Protein AF-B9E1R7-F1 (afdb_monomer_lite)

Organism: Clostridium kluyveri (strain NBRC 12016) (NCBI:txid583346)

Structure (mmCIF, N/CA/C/O backbone):
data_AF-B9E1R7-F1
#
_entry.id   AF-B9E1R7-F1
#
loop_
_atom_site.group_PDB
_atom_site.id
_atom_site.type_symbol
_atom_site.label_atom_id
_atom_site.label_alt_id
_atom_site.label_comp_id
_atom_site.label_asym_id
_atom_site.label_entity_id
_atom_site.label_seq_id
_atom_site.pdbx_PDB_ins_code
_atom_site.Cartn_x
_atom_site.Cartn_y
_atom_site.Cartn_z
_atom_site.occupancy
_atom_site.B_iso_or_equiv
_atom_site.auth_seq_id
_atom_site.auth_comp_id
_atom_site.auth_asym_id
_atom_site.auth_atom_id
_atom_site.pdbx_PDB_model_num
ATOM 1 N N . MET A 1 1 ? -2.400 -4.027 -23.822 1.00 70.81 1 MET A N 1
ATOM 2 C CA . MET A 1 1 ? -3.548 -3.359 -23.165 1.00 70.81 1 MET A CA 1
ATOM 3 C C . MET A 1 1 ? -4.384 -4.302 -22.297 1.00 70.81 1 MET A C 1
ATOM 5 O O . MET A 1 1 ? -4.662 -3.946 -21.162 1.00 70.81 1 MET A O 1
ATOM 9 N N . GLY A 1 2 ? -4.736 -5.512 -22.760 1.00 90.75 2 GLY A N 1
ATOM 10 C CA . GLY A 1 2 ? -5.574 -6.447 -21.981 1.00 90.75 2 GLY A CA 1
ATOM 11 C C . GLY A 1 2 ? -5.040 -6.786 -20.580 1.00 90.75 2 GLY A C 1
ATOM 12 O O . GLY A 1 2 ? -5.767 -6.651 -19.603 1.00 90.75 2 GLY A O 1
ATOM 13 N N . TYR A 1 3 ? -3.752 -7.129 -20.450 1.00 94.31 3 TYR A N 1
ATOM 14 C CA . TYR A 1 3 ? -3.158 -7.439 -19.139 1.00 94.31 3 TYR A CA 1
ATOM 15 C C . TYR A 1 3 ? -3.104 -6.243 -18.187 1.00 94.31 3 TYR A C 1
ATOM 17 O O . TYR A 1 3 ? -3.213 -6.435 -16.984 1.00 94.31 3 TYR A O 1
ATOM 25 N N . PHE A 1 4 ? -2.975 -5.020 -18.708 1.00 95.06 4 PHE A N 1
ATOM 26 C CA . PH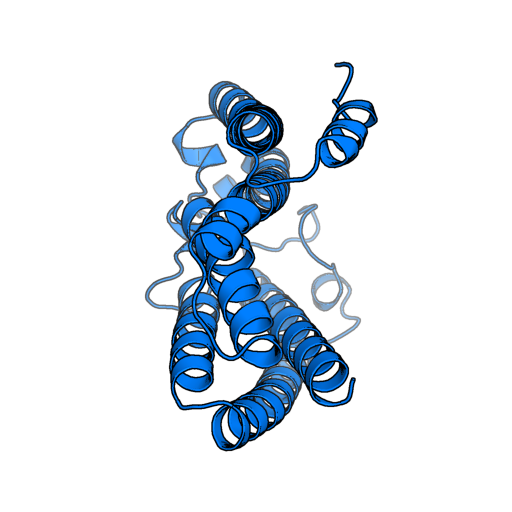E A 1 4 ? -3.046 -3.794 -17.910 1.00 95.06 4 PHE A CA 1
ATOM 27 C C . PHE A 1 4 ? -4.422 -3.622 -17.271 1.00 95.06 4 PHE A C 1
ATOM 29 O O . PHE A 1 4 ? -4.521 -3.482 -16.053 1.00 95.06 4 PHE A O 1
ATOM 36 N N . ILE A 1 5 ? -5.481 -3.734 -18.072 1.00 96.69 5 ILE A N 1
ATOM 37 C CA . ILE A 1 5 ? -6.859 -3.624 -17.583 1.00 96.69 5 ILE A CA 1
ATOM 38 C C . ILE A 1 5 ? -7.151 -4.731 -16.564 1.00 96.69 5 ILE A C 1
ATOM 40 O O . ILE A 1 5 ? -7.686 -4.451 -15.496 1.00 96.69 5 ILE A O 1
ATOM 44 N N . LEU A 1 6 ? -6.736 -5.970 -16.840 1.00 96.31 6 LEU A N 1
ATOM 45 C CA . LEU A 1 6 ? -6.903 -7.079 -15.898 1.00 96.31 6 LEU A CA 1
ATOM 46 C C . LEU A 1 6 ? -6.142 -6.851 -14.588 1.00 96.31 6 LEU A C 1
ATOM 48 O O . LEU A 1 6 ? -6.702 -7.090 -13.522 1.00 96.31 6 LEU A O 1
ATOM 52 N N . SER A 1 7 ? -4.900 -6.355 -14.640 1.00 94.81 7 SER A N 1
ATOM 53 C CA . SER A 1 7 ? -4.150 -6.026 -13.422 1.00 94.81 7 SER A CA 1
ATOM 54 C C . SER A 1 7 ? -4.812 -4.907 -12.620 1.00 94.81 7 SER A C 1
ATOM 56 O O . SER A 1 7 ? -4.878 -5.000 -11.399 1.00 94.81 7 SER A O 1
ATOM 58 N N . LEU A 1 8 ? -5.366 -3.895 -13.294 1.00 95.50 8 LEU A N 1
ATOM 59 C CA . LEU A 1 8 ? -6.091 -2.808 -12.643 1.00 95.50 8 LEU A CA 1
ATOM 60 C C . LEU A 1 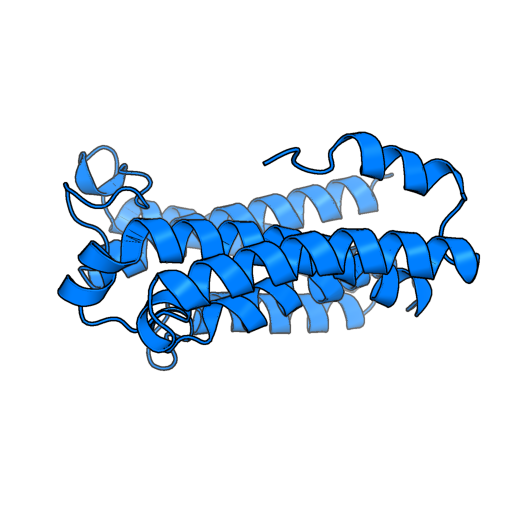8 ? -7.356 -3.328 -11.951 1.00 95.50 8 LEU A C 1
ATOM 62 O O . LEU A 1 8 ? -7.562 -3.047 -10.774 1.00 95.50 8 LEU A O 1
ATOM 66 N N . ILE A 1 9 ? -8.161 -4.132 -12.653 1.00 96.25 9 ILE A N 1
ATOM 67 C CA . ILE A 1 9 ? -9.365 -4.762 -12.096 1.00 96.25 9 ILE A CA 1
ATOM 68 C C . ILE A 1 9 ? -9.002 -5.619 -10.880 1.00 96.25 9 ILE A C 1
ATOM 70 O O . ILE A 1 9 ? -9.623 -5.470 -9.831 1.00 96.25 9 ILE A O 1
ATOM 74 N N . ALA A 1 10 ? -7.979 -6.473 -10.986 1.00 94.62 10 ALA A N 1
ATOM 75 C CA . ALA A 1 10 ? -7.540 -7.315 -9.877 1.00 94.62 10 ALA A CA 1
ATOM 76 C C . ALA A 1 10 ? -7.146 -6.481 -8.650 1.00 94.62 10 ALA A C 1
ATOM 78 O O . ALA A 1 10 ? -7.631 -6.743 -7.553 1.00 94.62 10 ALA A O 1
ATOM 79 N N . ILE A 1 11 ? -6.314 -5.450 -8.832 1.00 93.19 11 ILE A N 1
ATOM 80 C CA . ILE A 1 11 ? -5.854 -4.592 -7.733 1.00 93.19 11 ILE A CA 1
ATOM 81 C C . ILE A 1 11 ? -7.033 -3.856 -7.088 1.00 93.19 11 ILE A C 1
ATOM 83 O O . ILE A 1 11 ? -7.136 -3.852 -5.866 1.00 93.19 11 ILE A O 1
ATOM 87 N N . VAL A 1 12 ? -7.953 -3.287 -7.875 1.00 95.38 12 VAL A N 1
ATOM 88 C CA . VAL A 1 12 ? -9.133 -2.587 -7.340 1.00 95.38 12 VAL A CA 1
ATOM 89 C C . VAL A 1 12 ? -10.028 -3.534 -6.538 1.00 95.38 12 VAL A C 1
ATOM 91 O O . VAL A 1 12 ? -10.431 -3.187 -5.430 1.00 95.38 12 VAL A O 1
ATOM 94 N N . LEU A 1 13 ? -10.299 -4.741 -7.049 1.00 95.69 13 LEU A N 1
ATOM 95 C CA . LEU A 1 13 ? -11.095 -5.750 -6.340 1.00 95.69 13 LEU A CA 1
ATOM 96 C C . LEU A 1 13 ? -10.439 -6.161 -5.015 1.00 95.69 13 LEU A C 1
ATOM 98 O O . LEU A 1 13 ? -11.105 -6.194 -3.982 1.00 95.69 13 LEU A O 1
ATOM 102 N N . LEU A 1 14 ? -9.130 -6.427 -5.025 1.00 93.06 14 LEU A N 1
ATOM 103 C CA . LEU A 1 14 ? -8.384 -6.835 -3.832 1.00 93.06 14 LEU A CA 1
ATOM 104 C C . LEU A 1 14 ? -8.285 -5.705 -2.795 1.00 93.06 14 LEU A C 1
ATOM 106 O O . LEU A 1 14 ? -8.411 -5.961 -1.597 1.00 93.06 14 LEU A O 1
ATOM 110 N N . GLN A 1 15 ? -8.122 -4.455 -3.230 1.00 92.56 15 GLN A N 1
ATOM 111 C CA . GLN A 1 15 ? -8.108 -3.287 -2.344 1.00 92.56 15 GLN A CA 1
ATOM 112 C C . GLN A 1 15 ? -9.486 -3.032 -1.726 1.00 92.56 15 GLN A C 1
ATOM 114 O O . GLN A 1 15 ? -9.605 -2.876 -0.512 1.00 92.56 15 GLN A O 1
ATOM 119 N N . ALA A 1 16 ? -10.546 -3.082 -2.534 1.00 94.25 16 ALA A N 1
ATOM 120 C CA . ALA A 1 16 ? -11.914 -2.967 -2.041 1.00 94.25 16 ALA A CA 1
ATOM 121 C C . ALA A 1 16 ? -12.252 -4.091 -1.046 1.00 94.25 16 ALA A C 1
ATOM 123 O O . ALA A 1 16 ? -12.809 -3.822 0.015 1.00 94.25 16 ALA A O 1
ATOM 124 N N . SER A 1 17 ? -11.842 -5.329 -1.338 1.00 93.69 17 SER A N 1
ATOM 125 C CA . SER A 1 17 ? -11.931 -6.449 -0.397 1.00 93.69 17 SER A CA 1
ATOM 126 C C . SER A 1 17 ? -11.230 -6.140 0.926 1.00 93.69 17 SER A C 1
ATOM 128 O O . SER A 1 17 ? -11.824 -6.302 1.988 1.00 93.69 17 SER A O 1
ATOM 130 N N . SER A 1 18 ? -9.973 -5.695 0.868 1.00 91.00 18 SER A N 1
ATOM 131 C CA . SER A 1 18 ? -9.159 -5.405 2.056 1.00 91.00 18 SER A CA 1
ATOM 132 C C . SER A 1 18 ? -9.814 -4.353 2.948 1.00 91.00 18 SER A C 1
ATOM 134 O O . SER A 1 18 ? -9.867 -4.536 4.163 1.00 91.00 18 SER A O 1
ATOM 136 N N . ASN A 1 19 ? -10.388 -3.307 2.350 1.00 91.69 19 ASN A N 1
ATOM 137 C CA . ASN A 1 19 ? -11.117 -2.269 3.078 1.00 91.69 19 ASN A CA 1
ATOM 138 C C . ASN A 1 19 ? -12.395 -2.812 3.734 1.00 91.69 19 ASN A C 1
ATOM 140 O O . ASN A 1 19 ? -12.600 -2.592 4.922 1.00 91.69 19 ASN A O 1
ATOM 144 N N . LEU A 1 20 ? -13.224 -3.581 3.013 1.00 92.88 20 LEU A N 1
ATOM 145 C CA . LEU A 1 20 ? -14.448 -4.159 3.591 1.00 92.88 20 LEU A CA 1
ATOM 146 C C . LEU A 1 20 ? -14.147 -5.150 4.724 1.00 92.88 20 LEU A C 1
ATOM 148 O O . LEU A 1 20 ? -14.833 -5.159 5.745 1.00 92.88 20 LEU A O 1
ATOM 152 N N . LEU A 1 21 ? -13.129 -5.996 4.560 1.00 91.44 21 LEU A N 1
ATOM 153 C CA . LEU A 1 21 ? -12.721 -6.939 5.602 1.00 91.44 21 LEU A CA 1
ATOM 154 C C . LEU A 1 21 ? -12.149 -6.206 6.823 1.00 91.44 21 LEU A C 1
ATOM 156 O O . LEU A 1 21 ? -12.472 -6.580 7.950 1.00 91.44 21 LEU A O 1
ATOM 160 N N . SER A 1 22 ? -11.381 -5.134 6.605 1.00 89.88 22 SER A N 1
ATOM 161 C CA . SER A 1 22 ? -10.866 -4.289 7.689 1.00 89.88 22 SER A CA 1
ATOM 162 C C . SER A 1 22 ? -11.998 -3.601 8.453 1.00 89.88 22 SER A C 1
ATOM 164 O O . SER A 1 22 ? -12.019 -3.693 9.674 1.00 89.88 22 SER A O 1
ATOM 166 N N . ASP A 1 23 ? -12.991 -3.023 7.766 1.00 90.00 23 ASP A N 1
ATOM 167 C CA . ASP A 1 23 ? -14.184 -2.425 8.391 1.00 90.00 23 ASP A CA 1
ATOM 168 C C . ASP A 1 23 ? -14.952 -3.440 9.251 1.00 90.00 23 ASP A C 1
ATOM 170 O O . ASP A 1 23 ? -15.395 -3.146 10.365 1.00 90.00 23 ASP A O 1
ATOM 174 N N . HIS A 1 24 ? -15.127 -4.663 8.738 1.00 90.94 24 HIS A N 1
ATOM 175 C CA . HIS A 1 24 ? -15.754 -5.742 9.496 1.00 90.94 24 HIS A CA 1
ATOM 176 C C . HIS A 1 24 ? -14.965 -6.068 10.773 1.00 90.94 24 HIS A C 1
ATOM 178 O O . HIS A 1 24 ? -15.562 -6.211 11.846 1.00 90.94 24 HIS A O 1
ATOM 184 N N . ASP A 1 25 ? -13.646 -6.212 10.659 1.00 88.69 25 ASP A N 1
ATOM 185 C CA . ASP A 1 25 ? -12.780 -6.588 11.772 1.00 88.69 25 ASP A CA 1
ATOM 186 C C . ASP A 1 25 ? -12.654 -5.462 12.803 1.00 88.69 25 ASP A C 1
ATOM 188 O O . ASP A 1 25 ? -12.745 -5.734 14.001 1.00 88.69 25 ASP A O 1
ATOM 192 N N . ASP A 1 26 ? -12.516 -4.210 12.369 1.00 87.06 26 ASP A N 1
ATOM 193 C CA . ASP A 1 26 ? -12.468 -3.031 13.237 1.00 87.06 26 ASP A CA 1
ATOM 194 C C . ASP A 1 26 ? -13.784 -2.875 14.021 1.00 87.06 26 ASP A C 1
ATOM 196 O O . ASP A 1 26 ? -13.753 -2.639 15.233 1.00 87.06 26 ASP A O 1
ATOM 200 N N . PHE A 1 27 ? -14.940 -3.121 13.388 1.00 88.62 27 PHE A N 1
ATOM 201 C CA . PHE A 1 27 ? -16.232 -3.174 14.082 1.00 88.62 27 PHE A CA 1
ATOM 202 C C . PHE A 1 27 ? -16.297 -4.328 15.094 1.00 88.62 27 PHE A C 1
ATOM 204 O O . PHE A 1 27 ? -16.680 -4.132 16.248 1.00 88.62 27 PHE A O 1
ATOM 211 N N . LYS A 1 28 ? -15.905 -5.544 14.692 1.00 87.88 28 LYS A N 1
ATOM 212 C CA . LYS A 1 28 ? -15.957 -6.739 15.554 1.00 87.88 28 LYS A CA 1
ATOM 213 C C . LYS A 1 28 ? -15.011 -6.641 16.753 1.00 87.88 28 LYS A C 1
ATOM 215 O O . LYS A 1 28 ? -15.318 -7.182 17.815 1.00 87.88 28 LYS A O 1
ATOM 220 N N . ASN A 1 29 ? -13.867 -5.984 16.586 1.00 83.69 29 ASN A N 1
ATOM 221 C CA . ASN A 1 29 ? -12.879 -5.776 17.642 1.00 83.69 29 ASN A CA 1
ATOM 222 C C . ASN A 1 29 ? -13.168 -4.527 18.497 1.00 83.69 29 ASN A C 1
ATOM 224 O O . ASN A 1 29 ? -12.422 -4.274 19.438 1.00 83.69 29 ASN A O 1
ATOM 228 N N . GLY A 1 30 ? -14.239 -3.774 18.212 1.00 82.81 30 GLY A N 1
ATOM 229 C CA . GLY A 1 30 ? -14.633 -2.592 18.986 1.00 82.81 30 GLY A CA 1
ATOM 230 C C . GLY A 1 30 ? -13.716 -1.380 18.796 1.00 82.81 30 GLY A C 1
ATOM 231 O O . GLY A 1 30 ? -13.722 -0.481 19.634 1.00 82.81 30 GLY A O 1
ATOM 232 N N . VAL A 1 31 ? -12.927 -1.366 17.718 1.00 81.75 31 VAL A N 1
ATOM 233 C CA . VAL A 1 31 ? -12.077 -0.232 17.329 1.00 81.75 31 VAL A CA 1
ATOM 234 C C . VAL A 1 31 ? -12.948 0.878 16.748 1.00 81.75 31 VAL A C 1
ATOM 236 O O . VAL A 1 31 ? -12.852 2.036 17.155 1.00 81.75 31 VAL A O 1
ATOM 239 N N . ASP A 1 32 ? -13.875 0.503 15.867 1.00 82.00 32 ASP A N 1
ATOM 240 C CA . ASP A 1 32 ? -14.827 1.435 15.281 1.00 82.00 32 ASP A CA 1
ATOM 241 C C . ASP A 1 32 ? -15.994 1.726 16.226 1.00 82.00 32 ASP A C 1
ATOM 243 O O . ASP A 1 32 ? -16.739 0.839 16.648 1.00 82.00 32 ASP A O 1
ATOM 247 N N . THR A 1 33 ? -16.188 3.008 16.534 1.00 77.50 33 THR A N 1
ATOM 248 C CA . THR A 1 33 ? -17.257 3.499 17.411 1.00 77.50 33 THR A CA 1
ATOM 249 C C . THR A 1 33 ? -17.971 4.673 16.751 1.00 77.50 33 THR A C 1
ATOM 251 O O . 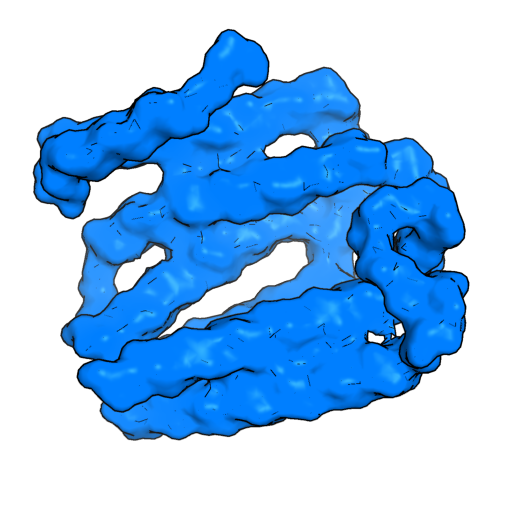THR A 1 33 ? -17.445 5.295 15.839 1.00 77.50 33 THR A O 1
ATOM 254 N N . LYS A 1 34 ? -19.166 5.054 17.225 1.00 73.69 34 LYS A N 1
ATOM 255 C CA . LYS A 1 34 ? -19.905 6.211 16.664 1.00 73.69 34 LYS A CA 1
ATOM 256 C C . LYS A 1 34 ? -19.115 7.530 16.666 1.00 73.69 34 LYS A C 1
ATOM 258 O O . LYS A 1 34 ? -19.476 8.441 15.931 1.00 73.69 34 LYS A O 1
ATOM 263 N N . ASN A 1 35 ? -18.077 7.618 17.497 1.00 71.44 35 ASN A N 1
ATOM 264 C CA . ASN A 1 35 ? -17.233 8.796 17.642 1.00 71.44 35 ASN A CA 1
ATOM 265 C C . ASN A 1 35 ? -15.880 8.655 16.920 1.00 71.44 35 ASN A C 1
ATOM 267 O O . ASN A 1 35 ? -15.121 9.622 16.917 1.00 71.44 35 ASN A O 1
ATOM 271 N N . SER A 1 36 ? -15.544 7.485 16.354 1.00 71.25 36 SER A N 1
ATOM 272 C CA . SER A 1 36 ? -14.305 7.327 15.586 1.00 71.25 36 SER A CA 1
ATOM 273 C C . SER A 1 36 ? -14.430 8.030 14.233 1.00 71.25 36 SER A C 1
ATOM 275 O O . SER A 1 36 ? -15.462 7.952 13.566 1.00 71.25 36 SER A O 1
ATOM 277 N N . TYR A 1 37 ? -13.373 8.733 13.823 1.00 70.94 37 TYR A N 1
ATOM 278 C CA . TYR A 1 37 ? -13.342 9.440 12.539 1.00 70.94 37 TYR A CA 1
ATOM 279 C C . TYR A 1 37 ? -12.895 8.542 11.377 1.00 70.94 37 TYR A C 1
ATOM 281 O O . TYR A 1 37 ? -13.169 8.863 10.224 1.00 70.94 37 TYR A O 1
ATOM 289 N N . GLY A 1 38 ? -12.206 7.434 11.671 1.00 63.72 38 GLY A N 1
ATOM 290 C CA . GLY A 1 38 ? -11.651 6.512 10.677 1.00 63.72 38 GLY A CA 1
ATOM 291 C C . GLY A 1 38 ? -12.627 5.486 10.089 1.00 63.72 38 GLY A C 1
ATOM 292 O O . GLY A 1 38 ? -12.287 4.860 9.090 1.00 63.72 38 GLY A O 1
ATOM 293 N N . SER A 1 39 ? -13.826 5.321 10.658 1.00 71.88 39 SER A N 1
ATOM 294 C CA . SER A 1 39 ? -14.799 4.336 10.168 1.00 71.88 39 SER A CA 1
ATOM 295 C C . SER A 1 39 ? -15.453 4.793 8.863 1.00 71.88 39 SER A C 1
ATOM 297 O O . SER A 1 39 ? -15.867 5.950 8.747 1.00 71.88 39 SER A O 1
ATOM 299 N N . SER A 1 40 ? -15.705 3.869 7.925 1.00 77.19 40 SER A N 1
ATOM 300 C CA . SER A 1 40 ? -16.619 4.132 6.797 1.00 77.19 40 SER A CA 1
ATOM 301 C C . SER A 1 40 ? -18.029 4.518 7.269 1.00 77.19 40 SER A C 1
ATOM 303 O O . SER A 1 40 ? -18.824 5.104 6.528 1.00 77.19 40 SER A O 1
ATOM 305 N N . GLY A 1 41 ? -18.368 4.172 8.516 1.00 79.88 41 GLY A N 1
ATOM 306 C CA . GLY A 1 41 ? -19.655 4.436 9.139 1.00 79.88 41 GLY A CA 1
ATOM 307 C C . GLY A 1 41 ? -20.786 3.569 8.589 1.00 79.88 41 GLY A C 1
ATOM 308 O O . GLY A 1 41 ? -21.904 3.669 9.087 1.00 79.88 41 GLY A O 1
ATOM 309 N N . VAL A 1 42 ? -20.533 2.704 7.601 1.00 87.25 42 VAL A N 1
ATOM 310 C CA . VAL A 1 42 ? -21.564 1.897 6.930 1.00 87.25 42 VAL A CA 1
ATOM 311 C C . VAL A 1 42 ? -22.202 0.896 7.897 1.00 87.25 42 VAL A C 1
ATOM 313 O O . VAL A 1 42 ? -23.429 0.776 7.938 1.00 87.25 42 VAL A O 1
ATOM 316 N N . ILE A 1 43 ? -21.384 0.224 8.714 1.00 87.31 43 ILE A N 1
ATOM 317 C CA . ILE A 1 43 ? -21.866 -0.718 9.736 1.00 87.31 43 ILE A CA 1
ATOM 318 C C . ILE A 1 43 ? -22.469 0.046 10.924 1.00 87.31 43 ILE A C 1
ATOM 320 O O . ILE A 1 43 ? -23.568 -0.272 11.370 1.00 87.31 43 ILE A O 1
ATOM 324 N N . LEU A 1 44 ? -21.798 1.101 11.403 1.00 85.94 44 LEU A N 1
ATOM 325 C CA . LEU A 1 44 ? -22.238 1.891 12.564 1.00 85.94 44 LEU A CA 1
ATOM 326 C C . LEU A 1 44 ? -23.577 2.614 12.344 1.00 85.94 44 LEU A C 1
ATOM 328 O O . LEU A 1 44 ? -24.340 2.804 13.293 1.00 85.94 44 LEU A O 1
ATOM 332 N N . LYS A 1 45 ? -23.873 3.012 11.100 1.00 86.81 45 LYS A N 1
ATOM 333 C CA . LYS A 1 45 ? -25.140 3.641 10.690 1.00 86.81 45 LYS A CA 1
ATOM 334 C C . LYS A 1 45 ? -26.222 2.622 10.309 1.00 86.81 45 LYS A C 1
ATOM 336 O O . LYS A 1 45 ? -27.275 3.028 9.831 1.00 86.81 45 LYS A O 1
ATOM 341 N N . ASN A 1 46 ? -25.982 1.321 10.505 1.00 86.62 46 ASN A N 1
ATOM 342 C CA . ASN A 1 46 ? -26.888 0.229 10.126 1.00 86.62 46 ASN A CA 1
ATOM 343 C C . ASN A 1 46 ? -27.287 0.218 8.633 1.00 86.62 46 ASN A C 1
ATOM 345 O O . ASN A 1 46 ? -28.330 -0.331 8.284 1.00 86.62 46 ASN A O 1
ATOM 349 N N . LEU A 1 47 ? -26.465 0.786 7.739 1.00 90.38 47 LEU A N 1
ATOM 350 C CA . LEU A 1 47 ? -26.720 0.755 6.291 1.00 90.38 47 LEU A CA 1
ATOM 351 C C . LEU A 1 47 ? -26.481 -0.649 5.722 1.00 90.38 47 LEU A C 1
ATOM 353 O O . LEU A 1 47 ? -27.240 -1.130 4.882 1.00 90.38 47 LEU A O 1
ATOM 357 N N . LEU A 1 48 ? -25.444 -1.331 6.215 1.00 91.81 48 LEU A N 1
ATOM 358 C CA . LEU A 1 48 ? -25.196 -2.750 5.972 1.00 91.81 48 LEU A CA 1
ATOM 359 C C . LEU A 1 48 ? -24.845 -3.447 7.283 1.00 91.81 48 LEU A C 1
ATOM 361 O O . LEU A 1 48 ? -24.218 -2.875 8.170 1.00 91.81 48 LEU A O 1
ATOM 365 N N . THR A 1 49 ? -25.217 -4.721 7.394 1.00 93.06 49 THR A N 1
ATOM 366 C CA . THR A 1 49 ? -24.791 -5.541 8.529 1.00 93.06 49 THR A CA 1
ATOM 367 C C . THR A 1 49 ? -23.325 -5.937 8.372 1.00 93.06 49 THR A C 1
ATOM 369 O O . THR A 1 49 ? -22.856 -6.179 7.261 1.00 93.06 49 THR A O 1
ATOM 372 N N . SER A 1 50 ? -22.619 -6.099 9.493 1.00 92.00 50 SER A N 1
ATOM 373 C CA . SER A 1 50 ? -21.237 -6.601 9.529 1.00 92.00 50 SER A CA 1
ATOM 374 C C . SER A 1 50 ? -21.067 -7.896 8.704 1.00 92.00 50 SER A C 1
ATOM 376 O O . SER A 1 50 ? -20.156 -7.999 7.886 1.00 92.00 50 SER A O 1
ATOM 378 N N . LYS A 1 51 ? -22.035 -8.826 8.774 1.00 93.56 51 LYS A N 1
ATOM 379 C CA . LYS A 1 51 ? -22.061 -10.046 7.940 1.00 93.56 51 LYS A CA 1
ATOM 380 C C . LYS A 1 51 ? -22.100 -9.762 6.430 1.00 93.56 51 LYS A C 1
ATOM 382 O O . LYS A 1 51 ? -21.431 -10.458 5.674 1.00 93.56 51 LYS A O 1
ATOM 387 N N . LYS A 1 52 ? -22.881 -8.768 5.983 1.00 95.12 52 LYS A N 1
ATOM 388 C CA . LYS A 1 52 ? -22.966 -8.380 4.562 1.00 95.12 52 LYS A CA 1
ATOM 389 C C . LYS A 1 52 ? -21.665 -7.742 4.081 1.00 95.12 52 LYS A C 1
ATOM 391 O O . LYS A 1 52 ? -21.220 -8.061 2.985 1.00 95.12 52 LYS A O 1
ATOM 396 N N . VAL A 1 53 ? -21.053 -6.890 4.904 1.00 94.81 53 VAL A N 1
ATOM 397 C CA . VAL A 1 53 ? -19.752 -6.271 4.603 1.00 94.81 53 VAL A CA 1
ATOM 398 C C . VAL A 1 53 ? -18.665 -7.341 4.470 1.00 94.81 53 VAL A C 1
ATOM 400 O O . VAL A 1 53 ? -17.957 -7.366 3.468 1.00 94.81 53 VAL A O 1
ATOM 403 N N . TYR A 1 54 ? -18.610 -8.293 5.405 1.00 93.75 54 TYR A N 1
ATOM 404 C CA . TYR A 1 54 ? -17.686 -9.428 5.343 1.00 93.75 54 TYR A CA 1
ATOM 405 C C . TYR A 1 54 ? -17.891 -10.295 4.096 1.00 93.75 54 TYR A C 1
ATOM 407 O O . TYR A 1 54 ? -16.934 -10.598 3.386 1.00 93.75 54 TYR A O 1
ATOM 415 N N . ALA A 1 55 ? -19.142 -10.660 3.796 1.00 96.00 55 ALA A N 1
ATOM 416 C CA . ALA A 1 55 ? -19.469 -11.435 2.602 1.00 96.00 55 ALA A CA 1
ATOM 417 C C . ALA A 1 55 ? -19.083 -10.689 1.314 1.00 96.00 55 ALA A C 1
ATOM 419 O O . ALA A 1 55 ? -18.502 -11.292 0.417 1.00 96.00 55 ALA A O 1
ATOM 420 N N . GLY A 1 56 ? -19.345 -9.379 1.240 1.00 96.19 56 GLY A N 1
ATOM 421 C CA . GLY A 1 56 ? -18.912 -8.530 0.129 1.00 96.19 56 GLY A CA 1
ATOM 422 C C . GLY A 1 56 ? -17.392 -8.514 -0.025 1.00 96.19 56 GLY A C 1
ATOM 423 O O . GLY A 1 56 ? -16.892 -8.717 -1.128 1.00 96.19 56 GLY A O 1
ATOM 424 N N . GLY A 1 57 ? -16.660 -8.370 1.083 1.00 94.25 57 GLY A N 1
ATOM 425 C CA . GLY A 1 57 ? -15.202 -8.483 1.109 1.00 94.25 57 GLY A CA 1
ATOM 426 C C . GLY A 1 57 ? -14.715 -9.817 0.542 1.00 94.25 57 GLY A C 1
ATOM 427 O O . GLY A 1 57 ? -13.917 -9.828 -0.389 1.00 94.25 57 GLY A O 1
ATOM 428 N N . LEU A 1 58 ? -15.260 -10.945 1.012 1.00 94.62 58 LEU A N 1
ATOM 429 C CA . LEU A 1 58 ? -14.903 -12.276 0.504 1.00 94.62 58 LEU A CA 1
ATOM 430 C C . LEU A 1 58 ? -15.228 -12.467 -0.983 1.00 94.62 58 LEU A C 1
ATOM 432 O O . LEU A 1 58 ? -14.427 -13.055 -1.706 1.00 94.62 58 LEU A O 1
ATOM 436 N N . ILE A 1 59 ? -16.371 -11.968 -1.460 1.00 97.00 59 ILE A N 1
ATOM 437 C CA . ILE A 1 59 ? -16.732 -12.043 -2.883 1.00 97.00 59 ILE A CA 1
ATOM 438 C C . ILE A 1 59 ? -15.705 -11.281 -3.727 1.00 97.00 59 ILE A C 1
ATOM 440 O O . ILE A 1 59 ? -15.202 -11.818 -4.713 1.00 97.00 59 ILE A O 1
ATOM 444 N N . LEU A 1 60 ? -15.353 -10.056 -3.327 1.00 96.50 60 LEU A N 1
ATOM 445 C CA . LEU A 1 60 ? -14.352 -9.253 -4.030 1.00 96.50 60 LEU A CA 1
ATOM 446 C C . LEU A 1 60 ? -12.960 -9.894 -3.973 1.00 96.50 60 LEU A C 1
ATOM 448 O O . LEU A 1 60 ? -12.255 -9.883 -4.983 1.00 96.50 60 LEU A O 1
ATOM 452 N N . LEU A 1 61 ? -12.590 -10.506 -2.842 1.00 94.06 61 LEU A N 1
ATOM 453 C CA . LEU A 1 61 ? -11.349 -11.266 -2.701 1.00 94.06 61 LEU A CA 1
ATOM 454 C C . LEU A 1 61 ? -11.292 -12.410 -3.712 1.00 94.06 61 LEU A C 1
ATOM 456 O O . LEU A 1 61 ? -10.303 -12.548 -4.424 1.00 94.06 61 LEU A O 1
ATOM 460 N N . ILE A 1 62 ? -12.358 -13.210 -3.791 1.00 95.06 62 ILE A N 1
ATOM 461 C CA . ILE A 1 62 ? -12.455 -14.361 -4.693 1.00 95.06 62 ILE A CA 1
ATOM 462 C C . ILE A 1 62 ? -12.375 -13.901 -6.152 1.00 95.06 62 ILE A C 1
ATOM 464 O O . ILE A 1 62 ? -11.595 -14.455 -6.924 1.00 95.06 62 ILE A O 1
ATOM 468 N N . LEU A 1 63 ? -13.124 -12.861 -6.532 1.00 96.81 63 LEU A N 1
ATOM 469 C CA . LEU A 1 63 ? -13.083 -12.310 -7.889 1.00 96.81 63 LEU A CA 1
ATOM 470 C C . LEU A 1 63 ? -11.690 -11.768 -8.240 1.00 96.81 63 LEU A C 1
ATOM 472 O O . LEU A 1 63 ? -11.154 -12.088 -9.301 1.00 96.81 63 LEU A O 1
ATOM 476 N N . GLY A 1 64 ? -11.076 -10.996 -7.340 1.00 95.25 64 GLY A N 1
ATOM 477 C CA . GLY A 1 64 ? -9.716 -10.487 -7.513 1.00 95.25 64 GLY A CA 1
ATOM 478 C C . GLY A 1 64 ? -8.685 -11.614 -7.620 1.00 95.25 64 GLY A C 1
ATOM 479 O O . GLY A 1 64 ? -7.817 -11.574 -8.493 1.00 95.25 64 GLY A O 1
ATOM 480 N N . ALA A 1 65 ? -8.821 -12.656 -6.798 1.00 93.81 65 ALA A N 1
ATOM 481 C CA . ALA A 1 65 ? -7.970 -13.840 -6.825 1.00 93.81 65 ALA A CA 1
ATOM 482 C C . ALA A 1 65 ? -8.117 -14.624 -8.134 1.00 93.81 65 ALA A C 1
ATOM 484 O O . ALA A 1 65 ? -7.105 -15.023 -8.701 1.00 93.81 65 ALA A O 1
ATOM 485 N N . PHE A 1 66 ? -9.330 -14.788 -8.672 1.00 96.25 66 PHE A N 1
ATOM 486 C CA . PHE A 1 66 ? -9.531 -15.424 -9.978 1.00 96.25 66 PHE A CA 1
ATOM 487 C C . PHE A 1 66 ? -8.794 -14.682 -11.096 1.00 96.25 66 PHE A C 1
ATOM 489 O O . PHE A 1 66 ? -8.093 -15.309 -11.895 1.00 96.25 66 PHE A O 1
ATOM 496 N N . VAL A 1 67 ? -8.888 -13.348 -11.127 1.00 96.06 67 VAL A N 1
ATOM 497 C CA . VAL A 1 67 ? -8.143 -12.538 -12.103 1.00 96.06 67 VAL A CA 1
ATOM 498 C C . VAL A 1 67 ? -6.633 -12.658 -11.868 1.00 96.06 67 VAL A C 1
ATOM 500 O O . VAL A 1 67 ? -5.877 -12.821 -12.825 1.00 96.06 67 VAL A O 1
ATOM 503 N N . GLY A 1 68 ? -6.181 -12.645 -10.612 1.00 94.75 68 GLY A N 1
ATOM 504 C CA . GLY A 1 68 ? -4.774 -12.827 -10.244 1.00 94.75 68 GLY A CA 1
ATOM 505 C C . GLY A 1 68 ? -4.203 -14.191 -10.653 1.00 94.75 68 GLY A C 1
ATOM 506 O O . GLY A 1 68 ? -3.107 -14.257 -11.208 1.00 94.75 68 GLY A O 1
ATOM 507 N N . ILE A 1 69 ? -4.960 -15.273 -10.456 1.00 95.88 69 ILE A N 1
ATOM 508 C CA . ILE A 1 69 ? -4.595 -16.636 -10.872 1.00 95.88 69 ILE A CA 1
ATOM 509 C C . ILE A 1 69 ? -4.511 -16.714 -12.396 1.00 95.88 69 ILE A C 1
ATOM 511 O O . ILE A 1 69 ? -3.533 -17.238 -12.928 1.00 95.88 69 ILE A O 1
ATOM 515 N N . PHE A 1 70 ? -5.484 -16.141 -13.111 1.00 96.81 70 PHE A N 1
ATOM 516 C CA . PHE A 1 70 ? -5.435 -16.063 -14.570 1.00 96.81 70 PHE A CA 1
ATOM 517 C C . PHE A 1 70 ? -4.197 -15.298 -15.059 1.00 96.81 70 PHE A C 1
ATOM 519 O O . PHE A 1 70 ? -3.495 -15.760 -15.963 1.00 96.81 70 PHE A O 1
ATOM 526 N N . LEU A 1 71 ? -3.889 -14.152 -14.443 1.00 96.12 71 LEU A N 1
ATOM 527 C CA . LEU A 1 71 ? -2.684 -13.386 -14.754 1.00 96.12 71 LEU A CA 1
ATOM 528 C C . LEU A 1 71 ? -1.422 -14.200 -14.479 1.00 96.12 71 LEU A C 1
ATOM 530 O O . LEU A 1 71 ? -0.528 -14.199 -15.319 1.00 96.12 71 LEU A O 1
ATOM 534 N N . SER A 1 72 ? -1.353 -14.939 -13.373 1.00 96.00 72 SER A N 1
ATOM 535 C CA . SER A 1 72 ? -0.200 -15.796 -13.096 1.00 96.00 72 SER A CA 1
ATOM 536 C C . SER A 1 72 ? -0.052 -16.931 -14.102 1.00 96.00 72 SER A C 1
ATOM 538 O O . SER A 1 72 ? 1.054 -17.171 -14.580 1.00 96.00 72 SER A O 1
ATOM 540 N N . TYR A 1 73 ? -1.148 -17.570 -14.507 1.00 96.31 73 TYR A N 1
ATOM 541 C CA . TYR A 1 73 ? -1.104 -18.589 -15.552 1.00 96.31 73 TYR A CA 1
ATOM 542 C C . TYR A 1 73 ? -0.547 -18.032 -16.872 1.00 96.31 73 TYR A C 1
ATOM 544 O O . TYR A 1 73 ? 0.217 -18.704 -17.560 1.00 96.31 73 TYR A O 1
ATOM 552 N N . LYS A 1 74 ? -0.885 -16.783 -17.221 1.00 97.00 74 LYS A N 1
ATOM 553 C CA . LYS A 1 74 ? -0.426 -16.141 -18.463 1.00 97.00 74 LYS A CA 1
ATOM 554 C C . LYS A 1 74 ? 0.947 -15.479 -18.377 1.00 97.00 74 LYS A C 1
ATOM 556 O O . LYS A 1 74 ? 1.577 -15.290 -19.414 1.00 97.00 74 LYS A O 1
ATOM 561 N N . ARG A 1 75 ? 1.376 -15.059 -17.187 1.00 96.00 75 ARG A N 1
ATOM 562 C CA . ARG A 1 75 ? 2.533 -14.168 -16.986 1.00 96.00 75 ARG A CA 1
ATOM 563 C C . ARG A 1 75 ? 3.587 -14.729 -16.037 1.00 96.00 75 ARG A C 1
ATOM 565 O O . ARG A 1 75 ? 4.576 -14.052 -15.789 1.00 96.00 75 ARG A O 1
ATOM 572 N N . GLY A 1 76 ? 3.394 -15.944 -15.530 1.00 94.06 76 GLY A N 1
ATOM 573 C CA . GLY A 1 76 ? 4.351 -16.674 -14.705 1.00 94.06 76 GLY A CA 1
ATOM 574 C C . GLY A 1 76 ? 3.970 -16.762 -13.225 1.00 94.06 76 GLY A C 1
ATOM 575 O O . GLY A 1 76 ? 3.191 -15.968 -12.686 1.00 94.06 76 GLY A O 1
ATOM 576 N N . LEU A 1 77 ? 4.576 -17.739 -12.543 1.00 94.75 77 LEU A N 1
ATOM 577 C CA . LEU A 1 77 ? 4.335 -18.042 -11.125 1.00 94.75 77 LEU A CA 1
ATOM 578 C C . LEU A 1 77 ? 4.745 -16.910 -10.176 1.00 94.75 77 LEU A C 1
ATOM 580 O O . LEU A 1 77 ? 4.222 -16.814 -9.071 1.00 94.75 77 LEU A O 1
ATOM 584 N N . PHE A 1 78 ? 5.635 -16.016 -10.605 1.00 94.69 78 PHE A N 1
ATOM 585 C CA . PHE A 1 78 ? 6.038 -14.861 -9.803 1.00 94.69 78 PHE A CA 1
ATOM 586 C C . PHE A 1 78 ? 4.844 -13.974 -9.404 1.00 94.69 78 PHE A C 1
ATOM 588 O O . PHE A 1 78 ? 4.771 -13.498 -8.273 1.00 94.69 78 PHE A O 1
ATOM 595 N N . VAL A 1 79 ? 3.855 -13.828 -10.294 1.00 93.88 79 VAL A N 1
ATOM 596 C CA . VAL A 1 79 ? 2.612 -13.093 -10.006 1.00 93.88 79 VAL A CA 1
ATOM 597 C C . VAL A 1 79 ? 1.798 -13.787 -8.909 1.00 93.88 79 VAL A C 1
ATOM 599 O O . VAL A 1 79 ? 1.251 -13.112 -8.039 1.00 93.88 79 VAL A O 1
ATOM 602 N N . LEU A 1 80 ? 1.752 -15.125 -8.908 1.00 93.56 80 LEU A N 1
ATOM 603 C CA . LEU A 1 80 ? 1.077 -15.897 -7.864 1.00 93.56 80 LEU A CA 1
ATOM 604 C C . LEU A 1 80 ? 1.761 -15.707 -6.510 1.00 93.56 80 LEU A C 1
ATOM 606 O O . LEU A 1 80 ? 1.070 -15.474 -5.525 1.00 93.56 80 LEU A O 1
ATOM 610 N N . PHE A 1 81 ? 3.097 -15.738 -6.453 1.00 94.19 81 PHE A N 1
ATOM 611 C CA . PHE A 1 81 ? 3.827 -15.493 -5.204 1.00 94.19 81 PHE A CA 1
ATOM 612 C C . PHE A 1 81 ? 3.548 -14.100 -4.635 1.00 94.19 81 PHE A C 1
ATOM 614 O O . PHE A 1 81 ? 3.264 -13.974 -3.445 1.00 94.19 81 PHE A O 1
ATOM 621 N N . ILE A 1 82 ? 3.546 -13.068 -5.482 1.00 92.94 82 ILE A N 1
ATOM 622 C CA . ILE A 1 82 ? 3.164 -11.711 -5.072 1.00 92.94 82 ILE A CA 1
ATOM 623 C C . ILE A 1 82 ? 1.723 -11.679 -4.547 1.00 92.94 82 ILE A C 1
ATOM 625 O O . ILE A 1 82 ? 1.476 -11.121 -3.480 1.00 92.94 82 ILE A O 1
ATOM 629 N N . GLY A 1 83 ? 0.782 -12.314 -5.250 1.00 90.88 83 GLY A N 1
ATOM 630 C CA . GLY A 1 83 ? -0.616 -12.395 -4.821 1.00 90.88 83 GLY A CA 1
ATOM 631 C C . GLY A 1 83 ? -0.800 -13.121 -3.484 1.00 90.88 83 GLY A C 1
ATOM 632 O O . GLY A 1 83 ? -1.576 -12.670 -2.640 1.00 90.88 83 GLY A O 1
ATOM 633 N N . LEU A 1 84 ? -0.055 -14.205 -3.252 1.00 92.06 84 LEU A N 1
ATOM 634 C CA . LEU A 1 84 ? -0.069 -14.952 -1.991 1.00 92.06 84 LEU A CA 1
ATOM 635 C C . LEU A 1 84 ? 0.470 -14.107 -0.835 1.00 92.06 84 LEU A C 1
ATOM 637 O O . LEU A 1 84 ? -0.184 -14.019 0.203 1.00 92.06 84 LEU A O 1
ATOM 641 N N . ILE A 1 85 ? 1.610 -13.434 -1.022 1.00 92.75 85 ILE A N 1
ATOM 642 C CA . ILE A 1 85 ? 2.173 -12.528 -0.010 1.00 92.75 85 ILE A CA 1
ATOM 643 C C . ILE A 1 85 ? 1.196 -11.383 0.281 1.00 92.75 85 ILE A C 1
ATOM 645 O O . ILE A 1 85 ? 0.954 -11.076 1.446 1.00 92.75 85 ILE A O 1
ATOM 649 N N . GLY A 1 86 ? 0.589 -10.790 -0.750 1.00 89.56 86 GLY A N 1
ATOM 650 C CA . GLY A 1 86 ? -0.425 -9.746 -0.589 1.00 89.56 86 GLY A CA 1
ATOM 651 C C . GLY A 1 86 ? -1.637 -10.228 0.212 1.00 89.56 86 GLY A C 1
ATOM 652 O O . GLY A 1 86 ? -2.055 -9.567 1.157 1.00 89.56 86 GLY A O 1
ATOM 653 N N . THR A 1 87 ? -2.154 -11.418 -0.094 1.00 86.88 87 THR A N 1
ATOM 654 C CA . THR A 1 87 ? -3.294 -12.013 0.628 1.00 86.88 87 THR A CA 1
ATOM 655 C C . THR A 1 87 ? -2.953 -12.293 2.094 1.00 86.88 87 THR A C 1
ATOM 657 O O . THR A 1 87 ? -3.741 -11.985 2.989 1.00 86.88 87 THR A O 1
ATOM 660 N N . LEU A 1 88 ? -1.755 -12.825 2.363 1.00 90.50 88 LEU A N 1
ATOM 661 C CA . LEU A 1 88 ? -1.258 -13.029 3.725 1.00 90.50 88 LEU A CA 1
ATOM 662 C C . LEU A 1 88 ? -1.085 -11.702 4.475 1.00 90.50 88 LEU A C 1
ATOM 664 O O . LEU A 1 88 ? -1.394 -11.629 5.665 1.00 90.50 88 LEU A O 1
ATOM 668 N N . ALA A 1 89 ? -0.629 -10.648 3.797 1.00 89.38 89 ALA A N 1
ATOM 669 C CA . ALA A 1 89 ? -0.513 -9.318 4.382 1.00 89.38 89 ALA A CA 1
ATOM 670 C C . ALA A 1 89 ? -1.888 -8.762 4.783 1.00 89.38 89 ALA A C 1
ATOM 672 O O . ALA A 1 89 ? -2.046 -8.315 5.913 1.00 89.38 89 ALA A O 1
ATOM 673 N N . VAL A 1 90 ? -2.902 -8.879 3.920 1.00 84.62 90 VAL A N 1
ATOM 674 C CA . VAL A 1 90 ? -4.283 -8.464 4.232 1.00 84.62 90 VAL A CA 1
ATOM 675 C C . VAL A 1 90 ? -4.824 -9.219 5.446 1.00 84.62 90 VAL A C 1
ATOM 677 O O . VAL A 1 90 ? -5.297 -8.599 6.394 1.00 84.62 90 VAL A O 1
ATOM 680 N N . TYR A 1 91 ? -4.696 -10.550 5.463 1.00 86.12 91 TYR A N 1
ATOM 681 C CA . TYR A 1 91 ? -5.153 -11.360 6.594 1.00 86.12 91 TYR A CA 1
ATOM 682 C C . TYR A 1 91 ? -4.428 -11.002 7.897 1.00 86.12 91 TYR A C 1
ATOM 684 O O . TYR A 1 91 ? -5.054 -10.857 8.943 1.00 86.12 91 TYR A O 1
ATOM 692 N N . SER A 1 92 ? -3.104 -10.849 7.850 1.00 90.25 92 SER A N 1
ATOM 693 C CA . SER A 1 92 ? -2.302 -10.550 9.039 1.00 90.25 92 SER A CA 1
ATOM 694 C C . SER A 1 92 ? -2.471 -9.117 9.550 1.00 90.25 92 SER A C 1
ATOM 696 O O . SER A 1 92 ? -2.178 -8.865 10.720 1.00 90.25 92 SER A O 1
ATOM 698 N N . TYR A 1 93 ? -2.969 -8.190 8.725 1.00 88.31 93 TYR A N 1
ATOM 699 C CA . TYR A 1 93 ? -3.143 -6.784 9.082 1.00 88.31 93 TYR A CA 1
ATOM 700 C C . TYR A 1 93 ? -4.149 -6.587 10.229 1.00 88.31 93 TYR A C 1
ATOM 702 O O . TYR A 1 93 ? -3.763 -6.082 11.285 1.00 88.31 93 TYR A O 1
ATOM 710 N N . THR A 1 94 ? -5.398 -7.036 10.077 1.00 84.12 94 THR A N 1
ATOM 711 C CA . THR A 1 94 ? -6.453 -6.956 11.116 1.00 84.12 94 THR A CA 1
ATOM 712 C C . THR A 1 94 ? -6.810 -8.319 11.712 1.00 84.12 94 THR A C 1
ATOM 714 O O . THR A 1 94 ? -7.170 -8.409 12.892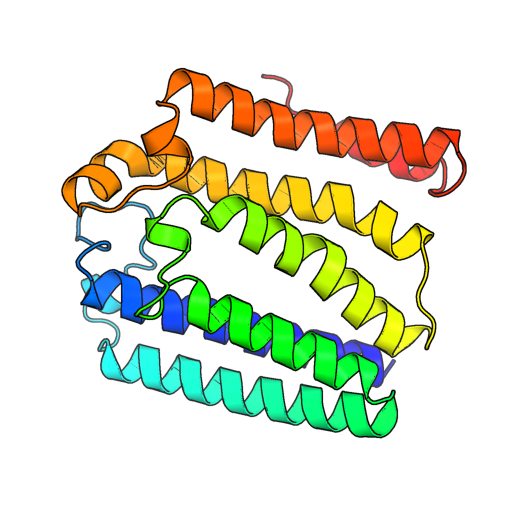 1.00 84.12 94 THR A O 1
ATOM 717 N N . GLY A 1 95 ? -6.646 -9.398 10.944 1.00 80.94 95 GLY A N 1
ATOM 718 C CA . GLY A 1 95 ? -7.069 -10.745 11.312 1.00 80.94 95 GLY A CA 1
ATOM 719 C C . GLY A 1 95 ? -6.286 -11.350 12.481 1.00 80.94 95 GLY A C 1
ATOM 720 O O . GLY A 1 95 ? -5.057 -11.258 12.582 1.00 80.94 95 GLY A O 1
ATOM 721 N N . LYS A 1 96 ? -7.014 -12.017 13.385 1.00 80.19 96 LYS A N 1
ATOM 722 C CA . LYS A 1 96 ? -6.423 -12.778 14.498 1.00 80.19 96 LYS A CA 1
ATOM 723 C C . LYS A 1 96 ? -5.743 -14.051 13.963 1.00 80.19 96 LYS A C 1
ATOM 725 O O . LYS A 1 96 ? -6.263 -14.665 13.038 1.00 80.19 96 LYS A O 1
ATOM 730 N N . PRO A 1 97 ? -4.612 -14.494 14.540 1.00 83.00 97 PRO A N 1
ATOM 731 C CA . PRO A 1 97 ? -4.015 -14.030 15.794 1.00 83.00 97 PRO A CA 1
ATOM 732 C C . PRO A 1 97 ? -2.958 -12.923 15.641 1.00 83.00 97 PRO A C 1
ATOM 734 O O . PRO A 1 97 ? -2.433 -12.472 16.658 1.00 83.00 97 PRO A O 1
ATOM 737 N N . LEU A 1 98 ? -2.596 -12.513 14.420 1.00 86.50 98 LEU A N 1
ATOM 738 C CA . LEU A 1 98 ? -1.479 -11.587 14.195 1.00 86.50 98 LEU A CA 1
ATOM 739 C C . LEU A 1 98 ? -1.869 -10.128 14.444 1.00 86.50 98 LEU A C 1
ATOM 741 O O . LEU A 1 98 ? -1.172 -9.460 15.208 1.00 86.50 98 LEU A O 1
ATOM 745 N N . SER A 1 99 ? -2.971 -9.662 13.844 1.00 88.62 99 SER A N 1
ATOM 746 C CA . SER A 1 99 ? -3.509 -8.300 13.971 1.00 88.62 99 SER A CA 1
ATOM 747 C C . SER A 1 99 ? -2.416 -7.217 13.997 1.00 88.62 99 SER A C 1
ATOM 749 O O . SER A 1 99 ? -2.330 -6.419 14.933 1.00 88.62 99 SER A O 1
ATOM 751 N N . LEU A 1 100 ? -1.532 -7.235 12.994 1.00 90.81 100 LEU A N 1
ATOM 752 C CA . LEU A 1 100 ? -0.314 -6.420 12.918 1.00 90.81 100 LEU A CA 1
ATOM 753 C C . LEU A 1 100 ? -0.594 -4.911 13.023 1.00 90.81 100 LEU A C 1
ATOM 755 O O . LEU A 1 100 ? 0.185 -4.199 13.663 1.00 90.81 100 LEU A O 1
ATOM 759 N N . LYS A 1 101 ? -1.723 -4.435 12.476 1.00 89.88 101 LYS A N 1
ATOM 760 C CA . LYS A 1 101 ? -2.209 -3.050 12.628 1.00 89.88 101 LYS A CA 1
ATOM 761 C C . LYS A 1 101 ? -2.272 -2.653 14.102 1.00 89.88 101 LYS A C 1
ATOM 763 O O . LYS A 1 101 ? -1.714 -1.635 14.496 1.00 89.88 101 LYS A O 1
ATOM 768 N N . TYR A 1 102 ? -2.878 -3.504 14.929 1.00 89.50 102 TYR A N 1
ATOM 769 C CA . TYR A 1 102 ? -3.102 -3.252 16.356 1.00 89.50 102 TYR A CA 1
ATOM 770 C C . TYR A 1 102 ? -1.846 -3.446 17.224 1.00 89.50 102 TYR A C 1
ATOM 772 O O . TYR A 1 102 ? -1.918 -3.287 18.446 1.00 89.50 102 TYR A O 1
ATOM 780 N N . ARG A 1 103 ? -0.709 -3.806 16.611 1.00 91.88 103 ARG A N 1
ATOM 781 C CA . ARG A 1 103 ? 0.599 -4.018 17.257 1.00 91.88 103 ARG A CA 1
ATOM 782 C C . ARG A 1 103 ? 1.678 -3.045 16.768 1.00 91.88 103 ARG A C 1
ATOM 784 O O . ARG A 1 103 ? 2.859 -3.291 16.990 1.00 91.88 103 ARG A O 1
ATOM 791 N N . GLY A 1 104 ? 1.292 -1.971 16.082 1.00 91.00 104 GLY A N 1
ATOM 792 C CA . GLY A 1 104 ? 2.200 -0.928 15.602 1.00 91.00 104 GLY A CA 1
ATOM 793 C C . GLY A 1 104 ? 2.948 -1.285 14.318 1.00 91.00 104 GLY A C 1
ATOM 794 O O . GLY A 1 104 ? 3.796 -0.519 13.873 1.00 91.00 104 GLY A O 1
ATOM 795 N N . LEU A 1 105 ? 2.620 -2.417 13.690 1.00 93.56 105 LEU A N 1
ATOM 796 C CA . LEU A 1 105 ? 3.262 -2.902 12.464 1.00 93.56 105 LEU A CA 1
ATOM 797 C C . LEU A 1 105 ? 2.465 -2.548 11.199 1.00 93.56 105 LEU A C 1
ATOM 799 O O . LEU A 1 105 ? 2.769 -3.042 10.115 1.00 93.56 105 LEU A O 1
ATOM 803 N N . GLY A 1 106 ? 1.467 -1.666 11.315 1.00 92.38 106 GLY A N 1
ATOM 804 C CA . GLY A 1 106 ? 0.674 -1.218 10.173 1.00 92.38 106 GLY A CA 1
ATOM 805 C C . GLY A 1 106 ? 1.494 -0.443 9.138 1.00 92.38 106 GLY A C 1
ATOM 806 O O . GLY A 1 106 ? 1.443 -0.774 7.957 1.00 92.38 106 GLY A O 1
ATOM 807 N N . ALA A 1 107 ? 2.303 0.525 9.581 1.00 94.62 107 ALA A N 1
ATOM 808 C CA . ALA A 1 107 ? 3.143 1.345 8.706 1.00 94.62 107 ALA A CA 1
ATOM 809 C C . ALA A 1 107 ? 4.111 0.527 7.820 1.00 94.62 107 ALA A C 1
ATOM 811 O O . ALA A 1 107 ? 4.048 0.675 6.599 1.00 94.62 107 ALA A O 1
ATOM 812 N N . PRO A 1 108 ? 4.963 -0.375 8.357 1.00 94.94 108 PRO A N 1
ATOM 813 C CA . PRO A 1 108 ? 5.856 -1.170 7.512 1.00 94.94 108 PRO A CA 1
ATOM 814 C C . PRO A 1 108 ? 5.098 -2.124 6.579 1.00 94.94 108 PRO A C 1
ATOM 816 O O . PRO A 1 108 ? 5.533 -2.342 5.449 1.00 94.94 108 PRO A O 1
ATOM 819 N N . LEU A 1 109 ? 3.953 -2.670 7.008 1.00 94.44 109 LEU A N 1
ATOM 820 C CA . LEU A 1 109 ? 3.160 -3.553 6.154 1.00 94.44 109 LEU A CA 1
ATOM 821 C C . LEU A 1 109 ? 2.532 -2.792 4.980 1.00 94.44 109 LEU A C 1
ATOM 823 O O . LEU A 1 109 ? 2.592 -3.269 3.846 1.00 94.44 109 LEU A O 1
ATOM 827 N N . VAL A 1 110 ? 1.977 -1.600 5.226 1.00 94.94 110 VAL A N 1
ATOM 828 C CA . VAL A 1 110 ? 1.429 -0.732 4.172 1.00 94.94 110 VAL A CA 1
ATOM 829 C C . VAL A 1 110 ? 2.528 -0.278 3.219 1.00 94.94 110 VAL A C 1
ATOM 831 O O . VAL A 1 110 ? 2.348 -0.407 2.010 1.00 94.94 110 VAL A O 1
ATOM 834 N N . PHE A 1 111 ? 3.694 0.133 3.728 1.00 97.00 111 PHE A N 1
ATOM 835 C CA . PHE A 1 111 ? 4.841 0.480 2.888 1.00 97.00 111 PHE A CA 1
ATOM 836 C C . PHE A 1 111 ? 5.201 -0.653 1.919 1.00 97.00 111 PHE A C 1
ATOM 838 O O . PHE A 1 111 ? 5.311 -0.430 0.714 1.00 97.00 111 PHE A O 1
ATOM 845 N N . LEU A 1 112 ? 5.354 -1.878 2.433 1.00 95.81 112 LEU A N 1
ATOM 846 C CA . LEU A 1 112 ? 5.755 -3.035 1.631 1.00 95.81 112 LEU A CA 1
ATOM 847 C C . LEU A 1 112 ? 4.689 -3.435 0.608 1.00 95.81 112 LEU A C 1
ATOM 849 O O . LEU A 1 112 ? 5.025 -3.749 -0.534 1.00 95.81 112 LEU A O 1
ATOM 853 N N . THR A 1 113 ? 3.418 -3.432 1.009 1.00 93.94 113 THR A N 1
ATOM 854 C CA . THR A 1 113 ? 2.310 -3.888 0.158 1.00 93.94 113 THR A CA 1
ATOM 855 C C . THR A 1 113 ? 1.951 -2.876 -0.926 1.00 93.94 113 THR A C 1
ATOM 857 O O . THR A 1 113 ? 1.843 -3.265 -2.088 1.00 93.94 113 THR A O 1
ATOM 860 N N . PHE A 1 114 ? 1.821 -1.591 -0.585 1.00 93.12 114 PHE A N 1
ATOM 861 C CA . PHE A 1 114 ? 1.457 -0.531 -1.533 1.00 93.12 114 PHE A CA 1
ATOM 862 C C . PHE A 1 114 ? 2.648 0.010 -2.328 1.00 93.12 114 PHE A C 1
ATOM 864 O O . PHE A 1 114 ? 2.466 0.478 -3.449 1.00 93.12 114 PHE A O 1
ATOM 871 N N . GLY A 1 115 ? 3.859 -0.047 -1.777 1.00 95.56 115 GLY A N 1
ATOM 872 C CA . GLY A 1 115 ? 5.073 0.320 -2.493 1.00 95.56 115 GLY A CA 1
ATOM 873 C C . GLY A 1 115 ? 5.603 -0.861 -3.316 1.00 95.56 115 GLY A C 1
ATOM 874 O O . GLY A 1 115 ? 5.060 -1.147 -4.390 1.00 95.56 115 GLY A O 1
ATOM 875 N N . PRO A 1 116 ? 6.663 -1.555 -2.858 1.00 95.62 116 PRO A N 1
ATOM 876 C CA . PRO A 1 116 ? 7.365 -2.560 -3.653 1.00 95.62 116 PRO A CA 1
ATOM 877 C C . PRO A 1 116 ? 6.480 -3.664 -4.219 1.00 95.62 116 PRO A C 1
ATOM 879 O O . PRO A 1 116 ? 6.578 -3.968 -5.405 1.00 95.62 116 PRO A O 1
ATOM 882 N N . LEU A 1 117 ? 5.616 -4.270 -3.404 1.00 94.62 117 LEU A N 1
ATOM 883 C CA . LEU A 1 117 ? 4.898 -5.478 -3.799 1.00 94.62 117 LEU A CA 1
ATOM 884 C C . LEU A 1 117 ? 3.898 -5.203 -4.931 1.00 94.62 117 LEU A C 1
ATOM 886 O O . LEU A 1 117 ? 3.916 -5.889 -5.956 1.00 94.62 117 LEU A O 1
ATOM 890 N N . MET A 1 118 ? 3.067 -4.169 -4.779 1.00 93.81 118 MET A N 1
ATOM 891 C CA . MET A 1 118 ? 2.101 -3.766 -5.802 1.00 93.81 118 MET A CA 1
ATOM 892 C C . MET A 1 118 ? 2.797 -3.256 -7.070 1.00 93.81 118 MET A C 1
ATOM 894 O O . MET A 1 118 ? 2.416 -3.641 -8.183 1.00 93.81 118 MET A O 1
ATOM 898 N N . LEU A 1 119 ? 3.841 -2.432 -6.935 1.00 95.25 119 LEU A N 1
ATOM 899 C CA . LEU A 1 119 ? 4.508 -1.852 -8.098 1.00 95.25 119 LEU A CA 1
ATOM 900 C C . LEU A 1 119 ? 5.334 -2.887 -8.874 1.00 95.25 119 LEU A C 1
ATOM 902 O O . LEU A 1 119 ? 5.205 -2.970 -10.093 1.00 95.25 119 LEU A O 1
ATOM 906 N N . ILE A 1 120 ? 6.107 -3.740 -8.197 1.00 95.88 120 ILE A N 1
ATOM 907 C CA . ILE A 1 120 ? 6.848 -4.831 -8.849 1.00 95.88 120 ILE A CA 1
ATOM 908 C C . ILE A 1 120 ? 5.884 -5.839 -9.474 1.00 95.88 120 ILE A C 1
ATOM 910 O O . ILE A 1 120 ? 6.118 -6.273 -10.600 1.00 95.88 120 ILE A O 1
ATOM 914 N N . GLY A 1 121 ? 4.794 -6.193 -8.789 1.00 94.62 121 GLY A N 1
ATOM 915 C CA . GLY A 1 121 ? 3.796 -7.121 -9.321 1.00 94.62 121 GLY A CA 1
ATOM 916 C C . GLY A 1 121 ? 3.162 -6.604 -10.605 1.00 94.62 121 GLY A C 1
ATOM 917 O O . GLY A 1 121 ? 3.156 -7.297 -11.624 1.00 94.62 121 GLY A O 1
ATOM 918 N N . SER A 1 122 ? 2.687 -5.359 -10.583 1.00 94.44 122 SER A N 1
ATOM 919 C CA . SER A 1 122 ? 2.091 -4.723 -11.760 1.00 94.44 122 SER A CA 1
ATOM 920 C C . SER A 1 122 ? 3.104 -4.545 -12.900 1.00 94.44 122 SER A C 1
ATOM 922 O O . SER A 1 122 ? 2.788 -4.871 -14.046 1.00 94.44 122 SER A O 1
ATOM 924 N N . TYR A 1 123 ? 4.342 -4.137 -12.599 1.00 96.00 123 TYR A N 1
ATOM 925 C CA . TYR A 1 123 ? 5.420 -4.022 -13.581 1.00 96.00 123 TYR A CA 1
ATOM 926 C C . TYR A 1 123 ? 5.756 -5.372 -14.215 1.00 96.00 123 TYR A C 1
ATOM 928 O O . TYR A 1 123 ? 5.803 -5.472 -15.438 1.00 96.00 123 TYR A O 1
ATOM 936 N N . TYR A 1 124 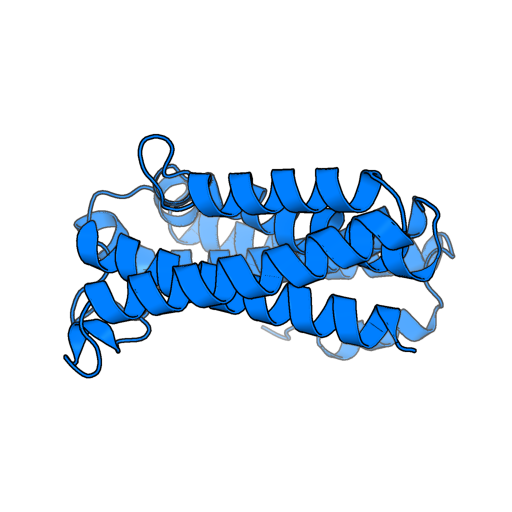? 5.918 -6.430 -13.418 1.00 96.50 124 TYR A N 1
ATOM 937 C CA . TYR A 1 124 ? 6.230 -7.767 -13.919 1.00 96.50 124 TYR A CA 1
ATOM 938 C C . TYR A 1 124 ? 5.121 -8.308 -14.830 1.00 96.50 124 TYR A C 1
ATOM 940 O O . TYR A 1 124 ? 5.407 -8.894 -15.875 1.00 96.50 124 TYR A O 1
ATOM 948 N N . VAL A 1 125 ? 3.849 -8.052 -14.503 1.00 96.44 125 VAL A N 1
ATOM 949 C CA . VAL A 1 125 ? 2.722 -8.407 -15.379 1.00 96.44 125 VAL A CA 1
ATOM 950 C C . VAL A 1 125 ? 2.823 -7.709 -16.736 1.00 96.44 125 VAL A C 1
ATOM 952 O O . VAL A 1 125 ? 2.408 -8.300 -17.727 1.00 96.44 125 VAL A O 1
ATOM 955 N N . GLN A 1 126 ? 3.390 -6.506 -16.847 1.00 96.00 126 GLN A N 1
ATOM 956 C CA . GLN A 1 126 ? 3.527 -5.824 -18.144 1.00 96.00 126 GLN A CA 1
ATOM 957 C C . GLN A 1 126 ? 4.844 -6.133 -18.856 1.00 96.00 126 GLN A C 1
ATOM 959 O O . GLN A 1 126 ? 4.833 -6.515 -20.025 1.00 96.00 126 GLN A O 1
ATOM 964 N N . ALA A 1 127 ? 5.962 -5.994 -18.154 1.00 95.56 127 ALA A N 1
ATOM 965 C CA . ALA A 1 127 ? 7.307 -6.057 -18.711 1.00 95.56 127 ALA A CA 1
ATOM 966 C C . ALA A 1 127 ? 7.923 -7.464 -18.679 1.00 95.56 127 ALA A C 1
ATOM 968 O O . ALA A 1 127 ? 8.919 -7.692 -19.355 1.00 95.56 127 ALA A O 1
ATOM 969 N N . GLN A 1 128 ? 7.349 -8.399 -17.909 1.00 95.56 128 GLN A N 1
ATOM 970 C CA . GLN A 1 128 ? 7.852 -9.774 -17.733 1.00 95.56 128 GLN A CA 1
ATOM 971 C C . GLN A 1 128 ? 9.306 -9.851 -17.261 1.00 95.56 128 GLN A C 1
ATOM 973 O O . GLN A 1 128 ? 10.018 -10.810 -17.541 1.00 95.56 128 GLN A O 1
ATOM 978 N N . ASN A 1 129 ? 9.735 -8.842 -16.509 1.00 94.75 129 ASN A N 1
ATOM 979 C CA . ASN A 1 129 ? 11.047 -8.791 -15.895 1.00 94.75 129 ASN A CA 1
ATOM 980 C C . ASN A 1 129 ? 10.958 -8.082 -14.539 1.00 94.75 129 ASN A C 1
ATOM 982 O O . ASN A 1 129 ? 10.050 -7.282 -14.300 1.00 94.75 129 ASN A O 1
ATOM 986 N N . ILE A 1 130 ? 11.905 -8.375 -13.655 1.00 93.69 130 ILE A N 1
ATOM 987 C CA . ILE A 1 130 ? 12.096 -7.667 -12.393 1.00 93.69 130 ILE A CA 1
ATOM 988 C C . ILE A 1 130 ? 13.089 -6.535 -12.652 1.00 93.69 130 ILE A C 1
ATOM 990 O O . ILE A 1 130 ? 14.130 -6.735 -13.273 1.00 93.69 130 ILE A O 1
ATOM 994 N N . SER A 1 131 ? 12.763 -5.332 -12.188 1.00 94.56 131 SER A N 1
ATOM 995 C CA . SER A 1 131 ? 13.587 -4.148 -12.408 1.00 94.56 131 SER A CA 1
ATOM 996 C C . SER A 1 131 ? 13.939 -3.488 -11.084 1.00 94.56 131 SER A C 1
ATOM 998 O O . SER A 1 131 ? 13.055 -3.145 -10.298 1.00 94.56 131 SER A O 1
ATOM 1000 N N . MET A 1 132 ? 15.236 -3.260 -10.868 1.00 95.62 132 MET A N 1
ATOM 1001 C CA . MET A 1 132 ? 15.714 -2.470 -9.733 1.00 95.62 132 MET A CA 1
ATOM 1002 C C . MET A 1 132 ? 15.196 -1.030 -9.808 1.00 95.62 132 MET A C 1
ATOM 1004 O O . MET A 1 132 ? 14.833 -0.451 -8.791 1.00 95.62 132 MET A O 1
ATOM 1008 N N . ALA A 1 133 ? 15.071 -0.473 -11.018 1.00 95.44 133 ALA A N 1
ATOM 1009 C CA . ALA A 1 133 ? 14.455 0.836 -11.207 1.00 95.44 133 ALA A CA 1
ATOM 1010 C C . ALA A 1 133 ? 12.985 0.824 -10.765 1.00 95.44 133 ALA A C 1
ATOM 1012 O O . ALA A 1 133 ? 12.565 1.728 -10.053 1.00 95.44 133 ALA A O 1
ATOM 1013 N N . ALA A 1 134 ? 12.220 -0.225 -11.100 1.00 95.31 134 ALA A N 1
ATOM 1014 C CA . ALA A 1 134 ? 10.847 -0.362 -10.611 1.00 95.31 134 ALA A CA 1
ATOM 1015 C C . ALA A 1 134 ? 10.808 -0.448 -9.075 1.00 95.31 134 ALA A C 1
ATOM 1017 O O . ALA A 1 134 ? 10.037 0.267 -8.446 1.00 95.31 134 ALA A O 1
ATOM 1018 N N . PHE A 1 135 ? 11.685 -1.235 -8.444 1.00 96.81 135 PHE A N 1
ATOM 1019 C CA . PHE A 1 135 ? 11.774 -1.262 -6.980 1.00 96.81 135 PHE A CA 1
ATOM 1020 C C . PHE A 1 135 ? 12.032 0.134 -6.388 1.00 96.81 135 PHE A C 1
ATOM 1022 O O . PHE A 1 135 ? 11.311 0.552 -5.485 1.00 96.81 135 PHE A O 1
ATOM 1029 N N . LEU A 1 136 ? 12.993 0.890 -6.921 1.00 97.31 136 LEU A N 1
ATOM 1030 C CA . LEU A 1 136 ? 13.313 2.232 -6.423 1.00 97.31 136 LEU A CA 1
ATOM 1031 C C . LEU A 1 136 ? 12.156 3.224 -6.631 1.00 97.31 136 LEU A C 1
ATOM 1033 O O . LEU A 1 136 ? 11.817 3.965 -5.712 1.00 97.31 136 LEU A O 1
ATOM 1037 N N . ILE A 1 137 ? 11.478 3.173 -7.782 1.00 96.44 137 ILE A N 1
ATOM 1038 C CA . ILE A 1 137 ? 10.301 4.008 -8.084 1.00 96.44 137 ILE A CA 1
ATOM 1039 C C . ILE A 1 137 ? 9.131 3.710 -7.132 1.00 96.44 137 ILE A C 1
ATOM 1041 O O . ILE A 1 137 ? 8.310 4.585 -6.861 1.00 96.44 137 ILE A O 1
ATOM 1045 N N . SER A 1 138 ? 9.059 2.499 -6.576 1.00 97.25 138 SER A N 1
ATOM 1046 C CA . SER A 1 138 ? 8.026 2.137 -5.604 1.00 97.25 138 SER A CA 1
ATOM 1047 C C . SER A 1 138 ? 8.192 2.813 -4.237 1.00 97.25 138 SER A C 1
ATOM 1049 O O . SER A 1 138 ? 7.210 2.951 -3.508 1.00 97.25 138 SER A O 1
ATOM 1051 N N . ILE A 1 139 ? 9.406 3.259 -3.892 1.00 97.81 139 ILE A N 1
ATOM 1052 C CA . ILE A 1 139 ? 9.735 3.847 -2.586 1.00 97.81 139 ILE A CA 1
ATOM 1053 C C . ILE A 1 139 ? 8.914 5.113 -2.299 1.00 97.81 139 ILE A C 1
ATOM 1055 O O . ILE A 1 139 ? 8.232 5.124 -1.273 1.00 97.81 139 ILE A O 1
ATOM 1059 N N . PRO A 1 140 ? 8.900 6.160 -3.153 1.00 97.06 140 PRO A N 1
ATOM 1060 C CA . PRO A 1 140 ? 8.101 7.357 -2.882 1.00 97.06 140 PRO A CA 1
ATOM 1061 C C . PRO A 1 140 ? 6.601 7.055 -2.763 1.00 97.06 140 PRO A C 1
ATOM 1063 O O . PRO A 1 140 ? 5.920 7.635 -1.918 1.00 97.06 140 PRO A O 1
ATOM 1066 N N . VAL A 1 141 ? 6.084 6.102 -3.548 1.00 96.12 141 VAL A N 1
ATOM 1067 C CA . VAL A 1 141 ? 4.677 5.670 -3.480 1.00 96.12 141 VAL A CA 1
ATOM 1068 C C . VAL A 1 141 ? 4.381 4.972 -2.150 1.00 96.12 141 VAL A C 1
ATOM 1070 O O . VAL A 1 141 ? 3.395 5.296 -1.484 1.00 96.12 141 VAL A O 1
ATOM 1073 N N . GLY A 1 142 ? 5.252 4.055 -1.723 1.00 97.75 142 GLY A N 1
ATOM 1074 C CA . GLY A 1 142 ? 5.156 3.383 -0.428 1.00 97.75 142 GLY A CA 1
ATOM 1075 C C . GLY A 1 142 ? 5.235 4.368 0.739 1.00 97.75 142 GLY A C 1
ATOM 1076 O O . GLY A 1 142 ? 4.452 4.272 1.682 1.00 97.75 142 GLY A O 1
ATOM 1077 N N . LEU A 1 143 ? 6.137 5.352 0.673 1.00 98.19 143 LEU A N 1
ATOM 1078 C CA . LEU A 1 143 ? 6.283 6.385 1.702 1.00 98.19 143 LEU A CA 1
ATOM 1079 C C . LEU A 1 143 ? 5.027 7.254 1.813 1.00 98.19 143 LEU A C 1
ATOM 1081 O O . LEU A 1 143 ? 4.532 7.457 2.917 1.00 98.19 143 LEU A O 1
ATOM 1085 N N . LEU A 1 144 ? 4.470 7.721 0.691 1.00 97.38 144 LEU A N 1
ATOM 1086 C CA . LEU A 1 144 ? 3.265 8.559 0.697 1.00 97.38 144 LEU A CA 1
ATOM 1087 C C . LEU A 1 144 ? 2.023 7.794 1.163 1.00 97.38 144 LEU A C 1
ATOM 1089 O O . LEU A 1 144 ? 1.257 8.306 1.974 1.00 97.38 144 LEU A O 1
ATOM 1093 N N . THR A 1 145 ? 1.832 6.554 0.709 1.00 96.62 145 THR A N 1
ATOM 1094 C CA . THR A 1 145 ? 0.716 5.711 1.179 1.00 96.62 145 THR A CA 1
ATOM 1095 C C . THR A 1 145 ? 0.830 5.401 2.672 1.00 96.62 145 THR A C 1
ATOM 1097 O O . THR A 1 145 ? -0.164 5.463 3.397 1.00 96.62 145 THR A O 1
ATOM 1100 N N . THR A 1 146 ? 2.049 5.175 3.167 1.00 97.62 146 THR A N 1
ATOM 1101 C CA . THR A 1 146 ? 2.316 5.018 4.604 1.00 97.62 146 THR A CA 1
ATOM 1102 C C . THR A 1 146 ? 2.082 6.315 5.373 1.00 97.62 146 THR A C 1
ATOM 1104 O O . THR A 1 146 ? 1.534 6.271 6.471 1.00 97.62 146 THR A O 1
ATOM 1107 N N . ALA A 1 147 ? 2.424 7.474 4.803 1.00 97.38 147 ALA A N 1
ATOM 1108 C CA . ALA A 1 147 ? 2.135 8.775 5.403 1.00 97.38 147 ALA A CA 1
ATOM 1109 C C . ALA A 1 147 ? 0.624 9.006 5.557 1.00 97.38 147 ALA A C 1
ATOM 1111 O O . ALA A 1 147 ? 0.196 9.487 6.603 1.00 97.38 147 ALA A O 1
ATOM 1112 N N . ILE A 1 148 ? -0.188 8.605 4.570 1.00 95.50 148 ILE A N 1
ATOM 1113 C CA . ILE A 1 148 ? -1.658 8.676 4.648 1.00 95.50 148 ILE A CA 1
ATOM 1114 C C . ILE A 1 148 ? -2.183 7.805 5.795 1.00 95.50 148 ILE A C 1
ATOM 1116 O O . ILE A 1 148 ? -2.966 8.287 6.613 1.00 95.50 148 ILE A O 1
ATOM 1120 N N . LEU A 1 149 ? -1.732 6.546 5.890 1.00 94.88 149 LEU A N 1
ATOM 1121 C CA . LEU A 1 149 ? -2.095 5.676 7.015 1.00 94.88 149 LEU A CA 1
ATOM 1122 C C . LEU A 1 149 ? -1.692 6.321 8.347 1.00 94.88 149 LEU A C 1
ATOM 1124 O O . LEU A 1 149 ? -2.500 6.422 9.263 1.00 94.88 149 LEU A O 1
ATOM 1128 N N . HIS A 1 150 ? -0.447 6.778 8.448 1.00 96.50 150 HIS A N 1
ATOM 1129 C CA . HIS A 1 150 ? 0.100 7.324 9.685 1.00 96.50 150 HIS A CA 1
ATOM 1130 C C . HIS A 1 150 ? -0.608 8.619 10.108 1.00 96.50 150 HIS A C 1
ATOM 1132 O O . HIS A 1 150 ? -0.825 8.841 11.296 1.00 96.50 150 HIS A O 1
ATOM 1138 N N . ALA A 1 151 ? -1.051 9.446 9.157 1.00 95.25 151 ALA A N 1
ATOM 1139 C CA . ALA A 1 151 ? -1.891 10.610 9.431 1.00 95.25 151 ALA A CA 1
ATOM 1140 C C . ALA A 1 151 ? -3.250 10.220 10.034 1.00 95.25 151 ALA A C 1
ATOM 1142 O O . ALA A 1 151 ? -3.698 10.862 10.989 1.00 95.25 151 ALA A O 1
ATOM 1143 N N . ASN A 1 152 ? -3.878 9.151 9.528 1.00 92.81 152 ASN A N 1
ATOM 1144 C CA . ASN A 1 152 ? -5.096 8.600 10.129 1.00 92.81 152 ASN A CA 1
ATOM 1145 C C . ASN A 1 152 ? -4.818 8.121 11.562 1.00 92.81 152 ASN A C 1
ATOM 1147 O O . ASN A 1 152 ? -5.510 8.545 12.485 1.00 92.81 152 ASN A O 1
ATOM 1151 N N . ASP A 1 153 ? -3.739 7.361 11.772 1.00 93.44 153 ASP A N 1
ATOM 1152 C CA . ASP A 1 153 ? -3.346 6.882 13.103 1.00 93.44 153 ASP A CA 1
ATOM 1153 C C . ASP A 1 153 ? -3.069 8.042 14.082 1.00 93.44 153 ASP A C 1
ATOM 1155 O O . ASP A 1 153 ? -3.358 7.921 15.270 1.00 93.44 153 ASP A O 1
ATOM 1159 N N . ILE A 1 154 ? -2.511 9.175 13.621 1.00 94.38 154 ILE A N 1
ATOM 1160 C CA . ILE A 1 154 ? -2.299 10.386 14.442 1.00 94.38 154 ILE A CA 1
ATOM 1161 C C . ILE A 1 154 ? -3.631 11.020 14.849 1.00 94.38 154 ILE A C 1
ATOM 1163 O O . ILE A 1 154 ? -3.793 11.425 16.006 1.00 94.38 154 ILE A O 1
ATOM 1167 N N . ARG A 1 155 ? -4.572 11.142 13.907 1.00 92.06 155 ARG A N 1
ATOM 1168 C CA . ARG A 1 155 ? -5.907 11.699 14.168 1.00 92.06 155 ARG A CA 1
ATOM 1169 C C . ARG A 1 155 ? -6.654 10.856 15.199 1.00 92.06 155 ARG A C 1
ATOM 1171 O O . ARG A 1 155 ? -7.311 11.412 16.081 1.00 92.06 155 ARG A O 1
ATOM 1178 N N . ASP A 1 156 ? -6.505 9.539 15.112 1.00 90.06 156 ASP A N 1
ATOM 1179 C CA . ASP A 1 156 ? -7.318 8.582 15.854 1.00 90.06 156 ASP A CA 1
ATOM 1180 C C . ASP A 1 156 ? -6.659 8.082 17.163 1.00 90.06 156 ASP A C 1
ATOM 1182 O O . ASP A 1 156 ? -7.296 7.348 17.919 1.00 90.06 156 ASP A O 1
ATOM 1186 N N . ILE A 1 157 ? -5.468 8.595 17.544 1.00 91.19 157 ILE A N 1
ATOM 1187 C CA . ILE A 1 157 ? -4.724 8.244 18.784 1.00 91.19 157 ILE A CA 1
ATOM 1188 C C . ILE A 1 157 ? -5.632 8.112 20.017 1.00 91.19 157 ILE A C 1
ATOM 1190 O O . ILE A 1 157 ? -5.512 7.158 20.788 1.00 91.19 157 ILE A O 1
ATOM 1194 N N . HIS A 1 158 ? -6.509 9.093 20.257 1.00 88.81 158 HIS A N 1
ATOM 1195 C CA . HIS A 1 158 ? -7.351 9.111 21.456 1.00 88.81 158 HIS A CA 1
ATOM 1196 C C . HIS A 1 158 ? -8.410 8.001 21.463 1.00 88.81 158 HIS A C 1
ATOM 1198 O O . HIS A 1 158 ? -8.732 7.488 22.537 1.00 88.81 158 HIS A O 1
ATOM 1204 N N . TYR A 1 159 ? -8.956 7.645 20.301 1.00 86.19 159 TYR A N 1
ATOM 1205 C CA . TYR A 1 159 ? -9.983 6.611 20.161 1.00 86.19 159 TYR A CA 1
ATOM 1206 C C . TYR A 1 159 ? -9.356 5.221 20.153 1.00 86.19 159 TYR A C 1
ATOM 1208 O O . TYR A 1 159 ? -9.763 4.364 20.935 1.00 86.19 159 TYR A O 1
ATOM 1216 N N . ASP A 1 160 ? -8.286 5.044 19.386 1.00 89.31 160 ASP A N 1
ATOM 1217 C CA . ASP A 1 160 ? -7.546 3.789 19.278 1.00 89.31 160 ASP A CA 1
ATOM 1218 C C . ASP A 1 160 ? -6.970 3.352 20.632 1.00 89.31 160 ASP A C 1
ATOM 1220 O O . ASP A 1 160 ? -7.051 2.183 21.016 1.00 89.31 160 ASP A O 1
ATOM 1224 N N . LYS A 1 161 ? -6.479 4.310 21.432 1.00 88.88 161 LYS A N 1
ATOM 1225 C CA . LYS A 1 161 ? -6.021 4.034 22.800 1.00 88.88 161 LYS A CA 1
ATOM 1226 C C . LYS A 1 161 ? -7.159 3.560 23.709 1.00 88.88 161 LYS A C 1
ATOM 1228 O O . LYS A 1 161 ? -6.931 2.691 24.547 1.00 88.88 161 LYS A O 1
ATOM 1233 N N . LYS A 1 162 ? -8.376 4.102 23.556 1.00 88.31 162 LYS A N 1
ATOM 1234 C CA . LYS A 1 162 ? -9.565 3.645 24.303 1.00 88.31 162 LYS A CA 1
ATOM 1235 C C . LYS A 1 162 ? -10.014 2.249 23.868 1.00 88.31 162 LYS A C 1
ATOM 1237 O O . LYS A 1 162 ? -10.490 1.498 24.710 1.00 88.31 162 LYS A O 1
ATOM 1242 N N . ALA A 1 163 ? -9.823 1.896 22.597 1.00 85.75 163 ALA A N 1
ATOM 1243 C CA . ALA A 1 163 ? -10.101 0.559 22.073 1.00 85.75 163 ALA A CA 1
ATOM 1244 C C . ALA A 1 163 ? -9.041 -0.490 22.477 1.00 85.75 163 ALA A C 1
ATOM 1246 O O . ALA A 1 163 ? -9.201 -1.676 22.200 1.00 85.75 163 ALA A O 1
ATOM 1247 N N . GLY A 1 164 ? -7.953 -0.072 23.136 1.00 88.25 164 GLY A N 1
ATOM 1248 C CA . GLY A 1 164 ? -6.908 -0.965 23.638 1.00 88.25 164 GLY A CA 1
ATOM 1249 C C . GLY A 1 164 ? -5.905 -1.436 22.581 1.00 88.25 164 GLY A C 1
ATOM 1250 O O . GLY A 1 164 ? -5.117 -2.342 22.861 1.00 88.25 164 GLY A O 1
ATOM 1251 N N . ILE A 1 165 ? -5.900 -0.831 21.388 1.00 90.00 165 ILE A N 1
ATOM 1252 C CA . ILE A 1 165 ? -4.934 -1.152 20.330 1.00 90.00 165 ILE A CA 1
ATOM 1253 C C . ILE A 1 165 ? -3.676 -0.282 20.441 1.00 90.00 165 ILE A C 1
ATOM 1255 O O . ILE A 1 165 ? -3.671 0.777 21.074 1.00 90.00 165 ILE A O 1
ATOM 1259 N N . LYS A 1 166 ? -2.578 -0.733 19.828 1.00 92.12 166 LYS A N 1
ATOM 1260 C CA . LYS A 1 166 ? -1.320 0.018 19.752 1.00 92.12 166 LYS A CA 1
ATOM 1261 C C . LYS A 1 166 ? -0.967 0.255 18.290 1.00 92.12 166 LYS A C 1
ATOM 1263 O O . LYS A 1 166 ? -0.609 -0.682 17.589 1.00 92.12 166 LYS A O 1
ATOM 1268 N N . THR A 1 167 ? -1.045 1.499 17.839 1.00 93.31 167 THR A N 1
ATOM 1269 C CA . THR A 1 167 ? -0.512 1.938 16.541 1.00 93.31 167 THR A CA 1
ATOM 1270 C C . THR A 1 167 ? 0.879 2.542 16.723 1.00 93.31 167 THR A C 1
ATOM 1272 O O . THR A 1 167 ? 1.287 2.845 17.851 1.00 93.31 167 THR A O 1
ATOM 1275 N N . LEU A 1 168 ? 1.618 2.748 15.627 1.00 92.81 168 LEU A N 1
ATOM 1276 C CA . LEU A 1 168 ? 2.922 3.420 15.679 1.00 92.81 168 LEU A CA 1
ATOM 1277 C C . LEU A 1 168 ? 2.787 4.801 16.339 1.00 92.81 168 LEU A C 1
ATOM 1279 O O . LEU A 1 168 ? 3.552 5.128 17.245 1.00 92.81 168 LEU A O 1
ATOM 1283 N N . SER A 1 169 ? 1.757 5.559 15.955 1.00 93.75 169 SER A N 1
ATOM 1284 C CA . SER A 1 169 ? 1.440 6.883 16.502 1.00 93.75 169 SER A CA 1
ATOM 1285 C C . SER A 1 169 ? 1.187 6.878 18.010 1.00 93.75 169 SER A C 1
ATOM 1287 O O . SER A 1 169 ? 1.626 7.792 18.710 1.00 93.75 169 SER A O 1
ATOM 1289 N N . ILE A 1 170 ? 0.535 5.836 18.540 1.00 94.81 170 ILE A N 1
ATOM 1290 C CA . ILE A 1 170 ? 0.351 5.665 19.990 1.00 94.81 170 ILE A CA 1
ATOM 1291 C C . ILE A 1 170 ? 1.684 5.364 20.679 1.00 94.81 170 ILE A C 1
ATOM 1293 O O . ILE A 1 170 ? 1.949 5.909 21.749 1.00 94.81 170 ILE A O 1
ATOM 1297 N N . MET A 1 171 ? 2.514 4.501 20.087 1.00 94.50 171 MET A N 1
ATOM 1298 C CA . MET A 1 171 ? 3.772 4.053 20.692 1.00 94.50 171 MET A CA 1
ATOM 1299 C C . MET A 1 171 ? 4.795 5.180 20.831 1.00 94.50 171 MET A C 1
ATOM 1301 O O . MET A 1 171 ? 5.472 5.255 21.853 1.00 94.50 171 MET A O 1
ATOM 1305 N N . VAL A 1 172 ? 4.904 6.053 19.826 1.00 95.00 172 VAL A N 1
ATOM 1306 C CA . VAL A 1 172 ? 5.884 7.154 19.834 1.00 95.00 172 VAL A CA 1
ATOM 1307 C C . VAL A 1 172 ? 5.339 8.453 20.438 1.00 95.00 172 VAL A C 1
ATOM 1309 O O . VAL A 1 172 ? 6.114 9.353 20.759 1.00 95.00 172 VAL A O 1
ATOM 1312 N N . GLY A 1 173 ? 4.016 8.564 20.595 1.00 94.44 173 GLY A N 1
ATOM 1313 C CA . GLY A 1 173 ? 3.331 9.777 21.043 1.00 94.44 173 GLY A CA 1
ATOM 1314 C C . GLY A 1 173 ? 3.119 10.814 19.931 1.00 94.44 173 GLY A C 1
ATOM 1315 O O . GLY A 1 173 ? 3.806 10.823 18.914 1.00 94.44 173 GLY A O 1
ATOM 1316 N N . LYS A 1 174 ? 2.156 11.726 20.133 1.00 93.75 174 LYS A N 1
ATOM 1317 C CA . LYS A 1 174 ? 1.644 12.645 19.095 1.00 93.75 174 LYS A CA 1
ATOM 1318 C C . LYS A 1 174 ? 2.725 13.494 18.409 1.00 93.75 174 LYS A C 1
ATOM 1320 O O . LYS A 1 174 ? 2.753 13.538 17.185 1.00 93.75 174 LYS A O 1
ATOM 1325 N N . ASN A 1 175 ? 3.614 14.131 19.174 1.00 94.62 175 ASN A N 1
ATOM 1326 C CA . ASN A 1 175 ? 4.640 15.023 18.614 1.00 94.62 175 ASN A CA 1
ATOM 1327 C C . ASN A 1 175 ? 5.645 14.247 17.746 1.00 94.62 175 ASN A C 1
ATOM 1329 O O . ASN A 1 175 ? 5.911 14.617 16.606 1.00 94.62 175 ASN A O 1
ATOM 1333 N N . SER A 1 176 ? 6.152 13.117 18.249 1.00 96.75 176 SER A N 1
ATOM 1334 C CA . SER A 1 176 ? 7.044 12.247 17.475 1.00 96.75 176 SER A CA 1
ATOM 1335 C C . SER A 1 176 ? 6.331 11.635 16.271 1.00 96.75 176 SER A C 1
ATOM 1337 O O . SER A 1 176 ? 6.931 11.498 15.210 1.00 96.75 176 SER A O 1
ATOM 1339 N N . ALA A 1 177 ? 5.043 11.308 16.395 1.00 96.50 177 ALA A N 1
ATOM 1340 C CA . ALA A 1 177 ? 4.251 10.796 15.287 1.00 96.50 177 ALA A CA 1
ATOM 1341 C C . ALA A 1 177 ? 4.129 11.831 14.155 1.00 96.50 177 ALA A C 1
ATOM 1343 O O . ALA A 1 177 ? 4.304 11.460 12.996 1.00 96.50 177 ALA A O 1
ATOM 1344 N N . GLN A 1 178 ? 3.925 13.114 14.471 1.00 96.25 178 GLN A N 1
ATOM 1345 C CA . GLN A 1 178 ? 3.945 14.202 13.482 1.00 96.25 178 GLN A CA 1
ATOM 1346 C C . GLN A 1 178 ? 5.310 14.328 12.791 1.00 96.25 178 GLN A C 1
ATOM 1348 O O . GLN A 1 178 ? 5.365 14.454 11.571 1.00 96.25 178 GLN A O 1
ATOM 1353 N N . ASN A 1 179 ? 6.413 14.198 13.533 1.00 97.12 179 ASN A N 1
ATOM 1354 C CA . ASN A 1 179 ? 7.752 14.206 12.934 1.00 97.12 179 ASN A CA 1
ATOM 1355 C C . ASN A 1 179 ? 7.978 13.011 11.994 1.00 97.12 179 ASN A C 1
ATOM 1357 O O . ASN A 1 179 ? 8.562 13.174 10.926 1.00 97.12 179 ASN A O 1
ATOM 1361 N N . ILE A 1 180 ? 7.489 11.820 12.357 1.00 97.50 180 ILE A N 1
ATOM 1362 C CA . ILE A 1 180 ? 7.545 10.630 11.494 1.00 97.50 180 ILE A CA 1
ATOM 1363 C C . ILE A 1 180 ? 6.716 10.839 10.220 1.00 97.50 180 ILE A C 1
ATOM 1365 O O . ILE A 1 180 ? 7.190 10.509 9.135 1.00 97.50 180 ILE A O 1
ATOM 1369 N N . TYR A 1 181 ? 5.518 11.425 10.332 1.00 97.44 181 TYR A N 1
ATOM 1370 C CA . TYR A 1 181 ? 4.697 11.795 9.176 1.00 97.44 181 TYR A CA 1
ATOM 1371 C C . TYR A 1 181 ? 5.474 12.702 8.212 1.00 97.44 181 TYR A C 1
ATOM 1373 O O . TYR A 1 181 ? 5.619 12.369 7.034 1.00 97.44 181 TYR A O 1
ATOM 1381 N N . SER A 1 182 ? 6.038 13.802 8.723 1.00 96.31 182 SER A N 1
ATOM 1382 C CA . SER A 1 182 ? 6.854 14.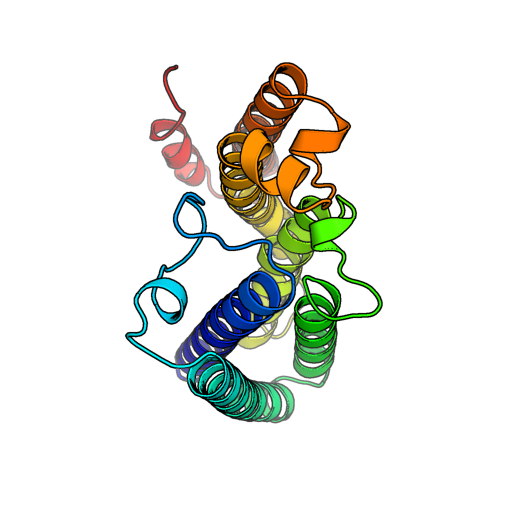721 7.924 1.00 96.31 182 SER A CA 1
ATOM 1383 C C . SER A 1 182 ? 8.067 14.014 7.322 1.00 96.31 182 SER A C 1
ATOM 1385 O O . SER A 1 182 ? 8.388 14.232 6.158 1.00 96.31 182 SER A O 1
ATOM 1387 N N . GLY A 1 183 ? 8.694 13.105 8.074 1.00 97.38 183 GLY A N 1
ATOM 1388 C CA . GLY A 1 183 ? 9.779 12.253 7.596 1.00 97.38 183 GLY A CA 1
ATOM 1389 C C . GLY A 1 183 ? 9.386 11.421 6.375 1.00 97.38 183 GLY A C 1
ATOM 1390 O O . GLY A 1 183 ? 10.110 11.440 5.384 1.00 97.38 183 GLY A O 1
ATOM 1391 N N . PHE A 1 184 ? 8.231 10.747 6.390 1.00 97.88 184 PHE A N 1
ATOM 1392 C CA . PHE A 1 184 ? 7.752 9.985 5.230 1.00 97.88 184 PHE A CA 1
ATOM 1393 C C . PHE A 1 184 ? 7.539 10.870 3.995 1.00 97.88 184 PHE A C 1
ATOM 1395 O O . PHE A 1 184 ? 7.957 10.501 2.896 1.00 97.88 184 PHE A O 1
ATOM 1402 N N . VAL A 1 185 ? 6.938 12.050 4.168 1.00 97.31 185 VAL A N 1
ATOM 1403 C CA . VAL A 1 185 ? 6.694 12.995 3.067 1.00 97.31 185 VAL A CA 1
ATOM 1404 C C . VAL A 1 185 ? 8.010 13.531 2.498 1.00 97.31 185 VAL A C 1
ATOM 1406 O O . VAL A 1 185 ? 8.228 13.469 1.288 1.00 97.31 185 VAL A O 1
ATOM 1409 N N . ILE A 1 186 ? 8.920 13.999 3.357 1.00 96.81 186 ILE A N 1
ATOM 1410 C CA . ILE A 1 186 ? 10.228 14.532 2.950 1.00 96.81 186 ILE A CA 1
ATOM 1411 C C . ILE A 1 186 ? 11.047 13.452 2.243 1.00 96.81 186 ILE A C 1
ATOM 1413 O O . ILE A 1 186 ? 11.571 13.693 1.156 1.00 96.81 186 ILE A O 1
ATOM 1417 N N . LEU A 1 187 ? 11.129 12.247 2.817 1.00 97.50 187 LEU A N 1
ATOM 1418 C CA . LEU A 1 187 ? 11.870 11.136 2.221 1.00 97.50 187 LEU A CA 1
ATOM 1419 C C . LEU A 1 187 ? 11.308 10.739 0.853 1.00 97.50 187 LEU A C 1
ATOM 1421 O O . LEU A 1 187 ? 12.083 10.356 -0.021 1.00 97.50 187 LEU A O 1
ATOM 1425 N N . SER A 1 188 ? 9.996 10.876 0.633 1.00 97.19 188 SER A N 1
ATOM 1426 C CA . SER A 1 188 ? 9.398 10.641 -0.682 1.00 97.19 188 SER A CA 1
ATOM 1427 C C . SER A 1 188 ? 9.964 11.608 -1.725 1.00 97.19 188 SER A C 1
ATOM 1429 O O . SER A 1 188 ? 10.533 11.167 -2.725 1.00 97.19 188 SER A O 1
ATOM 1431 N N . TYR A 1 189 ? 9.936 12.916 -1.456 1.00 96.62 189 TYR A N 1
ATOM 1432 C CA . TYR A 1 189 ? 10.491 13.918 -2.372 1.00 96.62 189 TYR A CA 1
ATOM 1433 C C . TYR A 1 189 ? 12.006 13.781 -2.560 1.00 96.62 189 TYR A C 1
ATOM 1435 O O . TYR A 1 189 ? 12.492 13.816 -3.691 1.00 96.62 189 TYR A O 1
ATOM 1443 N N . VAL A 1 190 ? 12.752 13.558 -1.474 1.00 97.00 190 VAL A N 1
ATOM 1444 C CA . VAL A 1 190 ? 14.204 13.331 -1.529 1.00 97.00 190 VAL A CA 1
ATOM 1445 C C . VAL A 1 190 ? 14.528 12.110 -2.390 1.00 97.00 190 VAL A C 1
ATOM 1447 O O . VAL A 1 190 ? 15.435 12.177 -3.218 1.00 97.00 190 VAL A O 1
ATOM 1450 N N . SER A 1 191 ? 13.763 11.020 -2.272 1.00 97.06 191 SER A N 1
ATOM 1451 C CA . SER A 1 191 ? 13.977 9.824 -3.094 1.00 97.06 191 SER A CA 1
ATOM 1452 C C . SER A 1 191 ? 13.792 10.100 -4.591 1.00 97.06 191 SER A C 1
ATOM 1454 O O . SER A 1 191 ? 14.587 9.617 -5.396 1.00 97.06 191 SER A O 1
ATOM 1456 N N . ILE A 1 192 ? 12.816 10.935 -4.975 1.00 96.94 192 ILE A N 1
ATOM 1457 C CA . ILE A 1 192 ? 12.603 11.342 -6.373 1.00 96.94 192 ILE A CA 1
ATOM 1458 C C . ILE A 1 192 ? 13.781 12.176 -6.878 1.00 96.94 192 ILE A C 1
ATOM 1460 O O . ILE A 1 192 ? 14.303 11.897 -7.957 1.00 96.94 192 ILE A O 1
ATOM 1464 N N . ILE A 1 193 ? 14.242 13.152 -6.090 1.00 96.94 193 ILE A N 1
ATOM 1465 C CA . ILE A 1 193 ? 15.400 13.989 -6.440 1.00 96.94 193 ILE A CA 1
ATOM 1466 C C . ILE A 1 193 ? 16.641 13.118 -6.664 1.00 96.94 193 ILE A C 1
ATOM 1468 O O . ILE A 1 193 ? 17.300 13.238 -7.697 1.00 96.94 193 ILE A O 1
ATOM 1472 N N . ILE A 1 194 ? 16.923 12.198 -5.737 1.00 97.25 194 ILE A N 1
ATOM 1473 C CA . ILE A 1 194 ? 18.040 11.250 -5.843 1.00 97.25 194 ILE A CA 1
ATOM 1474 C C . ILE A 1 194 ? 17.906 10.411 -7.121 1.00 97.25 194 ILE A C 1
ATOM 1476 O O . ILE A 1 194 ? 18.855 10.315 -7.898 1.00 97.25 194 ILE A O 1
ATOM 1480 N N . MET A 1 195 ? 16.727 9.850 -7.394 1.00 97.62 195 MET A N 1
ATOM 1481 C CA . MET A 1 195 ? 16.493 9.053 -8.602 1.00 97.62 195 MET A CA 1
ATOM 1482 C C . MET A 1 195 ? 16.674 9.853 -9.901 1.00 97.62 195 MET A C 1
ATOM 1484 O O . MET A 1 195 ? 17.158 9.291 -10.884 1.00 97.62 195 MET A O 1
ATOM 1488 N N . CYS A 1 196 ? 16.347 11.147 -9.923 1.00 96.88 196 CYS A N 1
ATOM 1489 C CA . CYS A 1 196 ? 16.631 12.026 -11.061 1.00 96.88 196 CYS A CA 1
ATOM 1490 C C . CYS A 1 196 ? 18.140 12.267 -11.244 1.00 96.88 196 CYS A C 1
ATOM 1492 O O . CYS A 1 196 ? 18.631 12.195 -12.371 1.00 96.88 196 CYS A O 1
ATOM 1494 N N . ILE A 1 197 ? 18.891 12.499 -10.157 1.00 97.06 197 ILE A N 1
ATOM 1495 C CA . ILE A 1 197 ? 20.357 12.692 -10.196 1.00 97.06 197 ILE A CA 1
ATOM 1496 C C . ILE A 1 197 ? 21.048 11.457 -10.788 1.00 97.06 197 ILE A C 1
ATOM 1498 O O . ILE A 1 197 ? 21.891 11.581 -11.677 1.00 97.06 197 ILE A O 1
ATOM 1502 N N . TYR A 1 198 ? 20.640 10.262 -10.357 1.00 97.00 198 TYR A N 1
ATOM 1503 C CA . TYR A 1 198 ? 21.158 8.991 -10.874 1.00 97.00 198 TYR A CA 1
ATOM 1504 C C . TYR A 1 198 ? 20.543 8.565 -12.220 1.00 97.00 198 TYR A C 1
ATOM 1506 O O . TYR A 1 198 ? 20.828 7.468 -12.695 1.00 97.00 198 TYR A O 1
ATOM 1514 N N . ARG A 1 199 ? 19.723 9.416 -12.857 1.00 95.38 199 ARG A N 1
ATOM 1515 C CA . ARG A 1 199 ? 19.064 9.166 -14.155 1.00 95.38 199 ARG A CA 1
ATOM 1516 C C . ARG A 1 199 ? 18.178 7.912 -14.190 1.00 95.38 199 ARG A C 1
ATOM 1518 O O . ARG A 1 199 ? 17.960 7.335 -15.252 1.00 95.38 199 ARG A O 1
ATOM 1525 N N . ILE A 1 200 ? 17.651 7.504 -13.037 1.00 95.12 200 ILE A N 1
ATOM 1526 C CA . ILE A 1 200 ? 16.652 6.430 -12.910 1.00 95.12 200 ILE A CA 1
ATOM 1527 C C . ILE A 1 200 ? 15.277 6.955 -13.333 1.00 95.12 200 ILE A C 1
ATOM 1529 O O . ILE A 1 200 ? 14.508 6.250 -13.984 1.00 95.12 200 ILE A O 1
ATOM 1533 N N . LEU A 1 201 ? 14.988 8.208 -12.979 1.00 95.06 201 LEU A N 1
ATOM 1534 C CA . LEU A 1 201 ? 13.800 8.942 -13.398 1.00 95.06 201 LEU A CA 1
ATOM 1535 C C . LEU A 1 201 ? 14.180 10.070 -14.370 1.00 95.06 201 LEU A C 1
ATOM 1537 O O . LEU A 1 201 ? 15.260 10.655 -14.243 1.00 95.06 201 LEU A O 1
ATOM 1541 N N . PRO A 1 202 ? 13.303 10.414 -15.332 1.00 95.19 202 PRO A N 1
ATOM 1542 C CA . PRO A 1 202 ? 13.515 11.576 -16.184 1.00 95.19 202 PRO A CA 1
ATOM 1543 C C . PRO A 1 202 ? 13.444 12.860 -15.354 1.00 95.19 202 PRO A C 1
ATOM 1545 O O . PRO A 1 202 ? 12.664 12.939 -14.403 1.00 95.19 202 PRO A O 1
ATOM 1548 N N . ILE A 1 203 ? 14.186 13.894 -15.766 1.00 94.50 203 ILE A N 1
ATOM 1549 C CA . ILE A 1 203 ? 14.248 15.189 -15.064 1.00 94.50 203 ILE A CA 1
ATOM 1550 C C . ILE A 1 203 ? 12.866 15.829 -14.861 1.00 94.50 203 ILE A C 1
ATOM 1552 O O . ILE A 1 203 ? 12.620 16.478 -13.850 1.00 94.50 203 ILE A O 1
ATOM 1556 N N . TRP A 1 204 ? 11.929 15.564 -15.775 1.00 94.94 204 TRP A N 1
ATOM 1557 C CA . TRP A 1 204 ? 10.535 16.002 -15.692 1.00 94.94 204 TRP A CA 1
ATOM 1558 C C . TRP A 1 204 ? 9.799 15.493 -14.448 1.00 94.94 204 TRP A C 1
ATOM 1560 O O . TRP A 1 204 ? 8.830 16.110 -14.019 1.00 94.94 204 TRP A O 1
ATOM 1570 N N . SER A 1 205 ? 10.273 14.413 -13.820 1.00 93.81 205 SER A N 1
ATOM 1571 C CA . SER A 1 205 ? 9.708 13.912 -12.561 1.00 93.81 205 SER A CA 1
ATOM 1572 C C . SER A 1 205 ? 9.833 14.935 -11.430 1.00 93.81 205 SER A C 1
ATOM 1574 O O . SER A 1 205 ? 9.032 14.904 -10.505 1.00 93.81 205 SER A O 1
ATOM 1576 N N . LEU A 1 206 ? 10.769 15.890 -11.527 1.00 94.12 206 LEU A N 1
ATOM 1577 C CA . LEU A 1 206 ? 10.901 16.994 -10.572 1.00 94.12 206 LEU A CA 1
ATOM 1578 C C . LEU A 1 206 ? 9.694 17.942 -10.564 1.00 94.12 206 LEU A C 1
ATOM 1580 O O . LEU A 1 206 ? 9.538 18.688 -9.602 1.00 94.12 206 LEU A O 1
ATOM 1584 N N . PHE A 1 207 ? 8.801 17.892 -11.560 1.00 94.25 207 PHE A N 1
ATOM 1585 C CA . PHE A 1 207 ? 7.540 18.638 -11.497 1.00 94.25 207 PHE A CA 1
ATOM 1586 C C . PHE A 1 207 ? 6.676 18.250 -10.294 1.00 94.25 207 PHE A C 1
ATOM 1588 O O . PHE A 1 207 ? 5.895 19.077 -9.827 1.00 94.25 207 PHE A O 1
ATOM 1595 N N . CYS A 1 208 ? 6.843 17.047 -9.730 1.00 91.69 208 CYS A N 1
ATOM 1596 C CA . CYS A 1 208 ? 6.159 16.683 -8.492 1.00 91.69 208 CYS A CA 1
ATOM 1597 C C . CYS A 1 208 ? 6.530 17.608 -7.321 1.00 91.69 208 CYS A C 1
ATOM 1599 O O . CYS A 1 208 ? 5.767 17.716 -6.375 1.00 91.69 208 CYS A O 1
ATOM 1601 N N . LEU A 1 209 ? 7.670 18.308 -7.365 1.00 91.44 209 LEU A N 1
ATOM 1602 C CA . LEU A 1 209 ? 8.073 19.227 -6.298 1.00 91.44 209 LEU A CA 1
ATOM 1603 C C . LEU A 1 209 ? 7.151 20.448 -6.181 1.00 91.44 209 LEU A C 1
ATOM 1605 O O . LEU A 1 209 ? 7.135 21.100 -5.142 1.00 91.44 209 LEU A O 1
ATOM 1609 N N . ILE A 1 210 ? 6.329 20.725 -7.197 1.00 92.88 210 ILE A N 1
ATOM 1610 C CA . ILE A 1 210 ? 5.286 21.756 -7.122 1.00 92.88 210 ILE A CA 1
ATOM 1611 C C . ILE A 1 210 ? 4.238 21.398 -6.053 1.00 92.88 210 ILE A C 1
ATOM 1613 O O . ILE A 1 210 ? 3.616 22.290 -5.485 1.00 92.88 210 ILE A O 1
ATOM 1617 N N . THR A 1 211 ? 4.057 20.110 -5.734 1.00 92.00 211 THR A N 1
ATOM 1618 C CA . THR A 1 211 ? 3.108 19.657 -4.704 1.00 92.00 211 THR A CA 1
ATOM 1619 C C . THR A 1 211 ? 3.708 19.606 -3.300 1.00 92.00 211 THR A C 1
ATOM 1621 O O . THR A 1 211 ? 3.060 19.087 -2.388 1.00 92.00 211 THR A O 1
ATOM 1624 N N . VAL A 1 212 ? 4.941 20.089 -3.102 1.00 88.44 212 VAL A N 1
ATOM 1625 C CA . VAL A 1 212 ? 5.562 20.140 -1.772 1.00 88.44 212 VAL A CA 1
ATOM 1626 C C . VAL A 1 212 ? 4.677 20.989 -0.848 1.00 88.44 212 VAL A C 1
ATOM 1628 O O . VAL A 1 212 ? 4.393 22.141 -1.179 1.00 88.44 212 VAL A O 1
ATOM 1631 N N . PRO A 1 213 ? 4.220 20.442 0.296 1.00 84.06 213 PRO A N 1
ATOM 1632 C CA . PRO A 1 213 ? 3.409 21.200 1.241 1.00 84.06 213 PRO A CA 1
ATOM 1633 C C . PRO A 1 213 ? 4.173 22.426 1.749 1.00 84.06 213 PRO A C 1
ATOM 1635 O O . PRO A 1 213 ? 5.336 22.319 2.132 1.00 84.06 213 PRO A O 1
ATOM 1638 N N . THR A 1 214 ? 3.523 23.590 1.755 1.00 73.44 214 THR A N 1
ATOM 1639 C CA . THR A 1 214 ? 4.141 24.868 2.150 1.00 73.44 214 THR A CA 1
ATOM 1640 C C . THR A 1 214 ? 4.050 25.171 3.650 1.00 73.44 214 THR A C 1
ATOM 1642 O O . THR A 1 214 ? 4.469 26.249 4.066 1.00 73.44 214 THR A O 1
ATOM 1645 N N . ALA A 1 215 ? 3.500 24.262 4.458 1.00 54.25 215 ALA A N 1
ATOM 1646 C CA . ALA A 1 215 ? 3.384 24.374 5.913 1.00 54.25 215 ALA A CA 1
ATOM 1647 C C . ALA A 1 215 ? 3.215 22.988 6.548 1.00 54.25 215 ALA A C 1
ATOM 1649 O O . ALA A 1 215 ? 2.424 22.190 5.989 1.00 54.25 215 ALA A O 1
#

Radius of gyration: 18.43 Å; chains: 1; bounding box: 48×44×48 Å

Secondary structure (DSSP, 8-state):
-HHHHHHHHHHHHHHHHHHHHHHHHHHHTT---TT-SSS--TTTTTSS-HHHHHHHHHHHHHHHHHHHHHHHHHH-HHHHHHHHHHHHHHHHHHSTTT-GGGBT-HHHHHHHIIIIIHHHHHHHHHHSS--HHHHHHHHHHHHHHHHHHHHHHHHHHHHHHHTT-B-HHHHH-HHHHHHHHHHHHHHHHHHHHHHHHTTSS-GGGGGGGGG----

pLDDT: mean 92.06, std 6.45, range [54.25, 98.19]

Sequence (215 aa):
MGYFILSLIAIVLLQASSNLLSDHDDFKNGVDTKNSYGSSGVILKNLLTSKKVYAGGLILLILGAFVGIFLSYKRGLFVLFIGLIGTLAVYSYTGKPLSLKYRGLGAPLVFLTFGPLMLIGSYYVQAQNISMAAFLISIPVGLLTTAILHANDIRDIHYDKKAGIKTLSIMVGKNSAQNIYSGFVILSYVSIIIMCIYRILPIWSLFCLITVPTA

Foldseek 3Di:
DVLLVLLVLLVVLLVLLLLLCQLLLCVVLVLDDPPQPPHPCCCVVVVDPSVVSNVSSVVSLVVSVVSQVVLCVVQHCVSVVLNVVLVVLSCLCRHPPNVCQLVQNNLVSQLCNQFQSSQQSSCCSPVVDGDPLSNLLSNLRSLVSSLVVLVSCLVRLVSSVVSVGDHNCVVCDNVVSVVSSVVSNVVSLVSQVVCCVVVSDPPVSNVCVVVPDPD

InterPro domains:
  IPR000537 UbiA prenyltransferase [PF01040] (4-211)
  IPR026046 UbiA prenyltransferase domain containing protein 1 [PTHR13929] (4-215)
  IPR026046 UbiA prenyltransferase domain containing protein 1 [cd13962] (2-213)